Protein AF-A0A968FSI3-F1 (afdb_monomer_lite)

Sequence (259 aa):
MRKHASNEYTIVDHATPFSDWSEAGVGDVRMKVVDQTAIDGQTTKDVVEFEATFEAPDKSHSYRVVAEKALPHGKFFPTFGGVVTDHLLHGATGIGTRLMPTEYVFLAFWAKGKLYVDGKLVNDNHIVHVMVSEFVRKDHYQLGFESDVGGGGMFSKYEQVLHLMVPPYRVGPKGPEKSPLKTGYLPFPQVKKHMMQTKKRIMQLPPEKRQAKMARLKEAKALMKRTKEHVQHAMQEGKMFGQPFLHVMFGHMRYDVSK

Secondary structure (DSSP, 8-state):
----BTTBPPPPSS--TT-S------EEEEEEEE----S--SS---EEEEEEEEE-TTSS-EEEEEEEEE-SS-SSS--GGGEEEEEEESGGG-SS-TTSPPEEEEEEEEEEEEEEETTEEEEEEEEEEEEEEE--B-GGGPBP-GGGTTT-STTTT-SEEEEEEE-SEEEETTEEEE---------HHHHHHHHHHHHHHHHTS-HHHHHHHHHHHHHHHHHHHHHHHHHHHHHHTTS--SSSSEEEEE-S-------

Structure (mmCIF, N/CA/C/O backbone):
data_AF-A0A968FSI3-F1
#
_entry.id   AF-A0A968FSI3-F1
#
loop_
_atom_site.group_PDB
_atom_site.id
_atom_site.type_symbol
_atom_site.label_atom_id
_atom_site.label_alt_id
_atom_site.label_comp_id
_atom_site.label_asym_id
_atom_site.label_entity_id
_atom_site.label_seq_id
_atom_site.pdbx_PDB_ins_code
_atom_site.Cartn_x
_atom_site.Cartn_y
_atom_site.Cartn_z
_atom_site.occupancy
_atom_site.B_iso_or_equiv
_atom_site.auth_seq_id
_atom_site.auth_comp_id
_atom_site.auth_asym_id
_atom_site.auth_atom_id
_atom_site.pdbx_PDB_model_num
ATOM 1 N N . MET A 1 1 ? -10.311 1.139 -15.949 1.00 35.28 1 MET A N 1
ATOM 2 C CA . MET A 1 1 ? -10.620 -0.155 -16.600 1.00 35.28 1 MET A CA 1
ATOM 3 C C . MET A 1 1 ? -9.354 -0.671 -17.264 1.00 35.28 1 MET A C 1
ATOM 5 O O . MET A 1 1 ? -8.735 0.110 -17.979 1.00 35.28 1 MET A O 1
ATOM 9 N N . ARG A 1 2 ? -8.960 -1.934 -17.020 1.00 48.84 2 ARG A N 1
ATOM 10 C CA . ARG A 1 2 ? -7.966 -2.649 -17.842 1.00 48.84 2 ARG A CA 1
ATOM 11 C C . ARG A 1 2 ? -8.473 -2.607 -19.289 1.00 48.84 2 ARG A C 1
ATOM 13 O O . ARG A 1 2 ? -9.525 -3.181 -19.558 1.00 48.84 2 ARG A O 1
ATOM 20 N N . LYS A 1 3 ? -7.816 -1.884 -20.201 1.00 38.75 3 LYS A N 1
ATOM 21 C CA . LYS A 1 3 ? -8.195 -1.932 -21.619 1.00 38.75 3 LYS A CA 1
ATOM 22 C C . LYS A 1 3 ? -7.386 -3.055 -22.253 1.00 38.75 3 LYS A C 1
ATOM 24 O O . LYS A 1 3 ? -6.166 -2.963 -22.337 1.00 38.75 3 LYS A O 1
ATOM 29 N N . HIS A 1 4 ? -8.074 -4.129 -22.625 1.00 47.03 4 HIS A N 1
ATOM 30 C CA . HIS A 1 4 ? -7.490 -5.271 -23.314 1.00 47.03 4 HIS A CA 1
ATOM 31 C C . HIS A 1 4 ? -7.076 -4.818 -24.722 1.00 47.03 4 HIS A C 1
ATOM 33 O O . HIS A 1 4 ? -7.914 -4.671 -25.606 1.00 47.03 4 HIS A O 1
ATOM 39 N N . ALA A 1 5 ? -5.794 -4.523 -24.917 1.00 44.56 5 ALA A N 1
ATOM 40 C CA . ALA A 1 5 ? -5.200 -4.380 -26.238 1.00 44.56 5 ALA A CA 1
ATOM 41 C C . ALA A 1 5 ? -3.953 -5.264 -26.266 1.00 44.56 5 ALA A C 1
ATOM 43 O O . ALA A 1 5 ? -2.990 -5.015 -25.544 1.00 44.56 5 ALA A O 1
ATOM 44 N N . SER A 1 6 ? -4.011 -6.334 -27.058 1.00 52.94 6 SER A N 1
ATOM 45 C CA . SER A 1 6 ? -2.866 -7.204 -27.350 1.00 52.94 6 SER A CA 1
ATOM 46 C C . SER A 1 6 ? -2.140 -7.782 -26.122 1.00 52.94 6 SER A C 1
ATOM 48 O O . SER A 1 6 ? -0.920 -7.909 -26.145 1.00 52.94 6 SER A O 1
ATOM 50 N N . ASN A 1 7 ? -2.867 -8.145 -25.055 1.00 53.47 7 ASN A N 1
ATOM 51 C CA . ASN A 1 7 ? -2.297 -8.753 -23.839 1.00 53.47 7 ASN A CA 1
ATOM 52 C C . ASN A 1 7 ? -1.268 -7.871 -23.088 1.00 53.47 7 ASN A C 1
ATOM 54 O O . ASN A 1 7 ? -0.422 -8.374 -22.348 1.00 53.47 7 ASN A O 1
ATOM 58 N N . GLU A 1 8 ? -1.318 -6.546 -23.268 1.00 53.47 8 GLU A N 1
ATOM 59 C CA . GLU A 1 8 ? -0.348 -5.606 -22.699 1.00 53.47 8 GLU A CA 1
ATOM 60 C C . GLU A 1 8 ? -0.999 -4.546 -21.780 1.00 53.47 8 GLU A C 1
ATOM 62 O O . GLU A 1 8 ? -2.111 -4.079 -22.022 1.00 53.47 8 GLU A O 1
ATOM 67 N N . TYR A 1 9 ? -0.291 -4.127 -20.715 1.00 57.12 9 TYR A N 1
ATOM 68 C CA . TYR A 1 9 ? -0.820 -3.165 -19.730 1.00 57.12 9 TYR A CA 1
ATOM 69 C C . TYR A 1 9 ? -1.129 -1.794 -20.329 1.00 57.12 9 TYR A C 1
ATOM 71 O O . TYR A 1 9 ? -0.324 -1.256 -21.092 1.00 57.12 9 TYR A O 1
ATOM 79 N N . THR A 1 10 ? -2.220 -1.178 -19.874 1.00 56.81 10 THR A N 1
ATOM 80 C CA . THR A 1 10 ? -2.491 0.245 -20.091 1.00 56.81 10 THR A CA 1
ATOM 81 C C . THR A 1 10 ? -1.636 1.083 -19.140 1.00 56.81 10 THR A C 1
ATOM 83 O O . THR A 1 10 ? -1.573 0.803 -17.944 1.00 56.81 10 THR A O 1
ATOM 86 N N . ILE A 1 11 ? -0.991 2.127 -19.659 1.00 61.84 11 ILE A N 1
ATOM 87 C CA . ILE A 1 11 ? -0.389 3.168 -18.826 1.00 61.84 11 ILE A CA 1
ATOM 88 C C . ILE A 1 11 ? -1.536 3.957 -18.181 1.00 61.84 11 ILE A C 1
ATOM 90 O O . ILE A 1 11 ? -2.387 4.500 -18.881 1.00 61.84 11 ILE A O 1
ATOM 94 N N . VAL A 1 12 ? -1.574 4.000 -16.851 1.00 63.47 12 VAL A N 1
ATOM 95 C CA . VAL A 1 12 ? -2.491 4.867 -16.100 1.00 63.47 12 VAL A CA 1
ATOM 96 C C . VAL A 1 12 ? -1.817 6.212 -15.856 1.00 63.47 12 VAL A C 1
ATOM 98 O O . VAL A 1 12 ? -0.626 6.269 -15.571 1.00 63.47 12 VAL A O 1
ATOM 101 N N . ASP A 1 13 ? -2.566 7.300 -15.993 1.00 63.72 13 ASP A N 1
ATOM 102 C CA . ASP A 1 13 ? -2.066 8.679 -15.921 1.00 63.72 13 ASP A CA 1
ATOM 103 C C . ASP A 1 13 ? -1.893 9.217 -14.489 1.00 63.72 13 ASP A C 1
ATOM 105 O O . ASP A 1 13 ? -1.493 10.364 -14.289 1.00 63.72 13 ASP A O 1
ATOM 109 N N . HIS A 1 14 ? -2.146 8.376 -13.490 1.00 68.06 14 HIS A N 1
ATOM 110 C CA . HIS A 1 14 ? -2.038 8.678 -12.070 1.00 68.06 14 HIS A CA 1
ATOM 111 C C . HIS A 1 14 ? -1.304 7.557 -11.325 1.00 68.06 14 HIS A C 1
ATOM 113 O O . HIS A 1 14 ? -1.189 6.428 -11.803 1.00 68.06 14 HIS A O 1
ATOM 119 N N . ALA A 1 15 ? -0.792 7.870 -10.133 1.00 71.12 15 ALA A N 1
ATOM 120 C CA . ALA A 1 15 ? -0.103 6.893 -9.298 1.00 71.12 15 ALA A CA 1
ATOM 121 C C . ALA A 1 15 ? -1.070 5.792 -8.839 1.00 71.12 15 ALA A C 1
ATOM 123 O O . ALA A 1 15 ? -2.153 6.078 -8.327 1.00 71.12 15 ALA A O 1
ATOM 124 N N . THR A 1 16 ? -0.654 4.534 -8.981 1.00 76.44 16 THR A N 1
ATOM 125 C CA . THR A 1 16 ? -1.386 3.365 -8.479 1.00 76.44 16 THR A CA 1
ATOM 126 C C . THR A 1 16 ? -0.414 2.402 -7.798 1.00 76.44 16 THR A C 1
ATOM 128 O O . THR A 1 16 ? 0.766 2.381 -8.161 1.00 76.44 16 THR A O 1
ATOM 131 N N . PRO A 1 17 ? -0.875 1.572 -6.847 1.00 77.62 17 PRO A N 1
ATOM 132 C CA . PRO A 1 17 ? -0.034 0.547 -6.217 1.00 77.62 17 PRO A CA 1
ATOM 133 C C . PRO A 1 17 ? 0.346 -0.604 -7.176 1.00 77.62 17 PRO A C 1
ATOM 135 O O . PRO A 1 17 ? 1.041 -1.543 -6.792 1.00 77.62 17 PRO A O 1
ATOM 138 N N . PHE A 1 18 ? -0.080 -0.537 -8.439 1.00 80.75 18 PHE A N 1
ATOM 139 C CA . PHE A 1 18 ? -0.034 -1.625 -9.415 1.00 80.75 18 PHE A CA 1
ATOM 140 C C . PHE A 1 18 ? 1.059 -1.454 -10.477 1.00 80.75 18 PHE A C 1
ATOM 142 O O . PHE A 1 18 ? 0.986 -2.064 -11.537 1.00 80.75 18 PHE A O 1
ATOM 149 N N . SER A 1 19 ? 2.068 -0.618 -10.217 1.00 79.81 19 SER A N 1
ATOM 150 C CA . SER A 1 19 ? 3.191 -0.438 -11.145 1.00 79.81 19 SER A CA 1
ATOM 151 C C . SER A 1 19 ? 4.060 -1.698 -11.253 1.00 79.81 19 SER A C 1
ATOM 153 O O . SER A 1 19 ? 4.118 -2.483 -10.306 1.00 79.81 19 SER A O 1
ATOM 155 N N . ASP A 1 20 ? 4.783 -1.844 -12.365 1.00 80.25 20 ASP A N 1
ATOM 156 C CA . ASP A 1 20 ? 5.794 -2.897 -12.569 1.00 80.25 20 ASP A CA 1
ATOM 157 C C . ASP A 1 20 ? 7.121 -2.595 -11.840 1.00 80.25 20 ASP A C 1
ATOM 159 O O . ASP A 1 20 ? 8.101 -3.323 -11.982 1.00 80.25 20 ASP A O 1
ATOM 163 N N . TRP A 1 21 ? 7.218 -1.472 -11.124 1.00 83.25 21 TRP A N 1
ATOM 164 C CA . TRP A 1 21 ? 8.434 -1.078 -10.419 1.00 83.25 21 TRP A CA 1
ATOM 165 C C . TRP A 1 21 ? 8.322 -1.384 -8.933 1.00 83.25 21 TRP A C 1
ATOM 167 O O . TRP A 1 21 ? 7.329 -1.060 -8.284 1.00 83.25 21 TRP A O 1
ATOM 177 N N . SER A 1 22 ? 9.383 -1.985 -8.411 1.00 85.81 22 SER A N 1
ATOM 178 C CA . SER A 1 22 ? 9.526 -2.380 -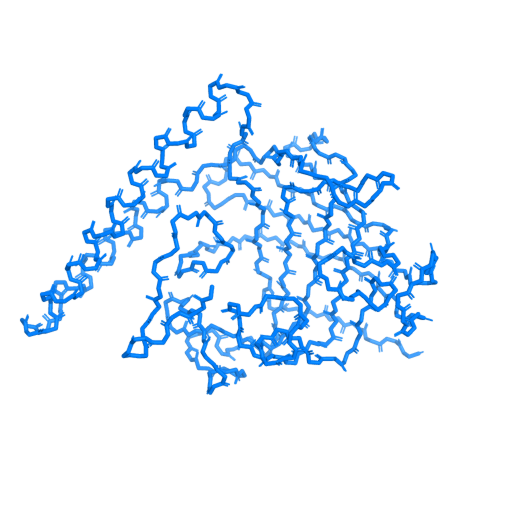7.018 1.00 85.81 22 SER A CA 1
ATOM 179 C C . SER A 1 22 ? 10.982 -2.245 -6.608 1.00 85.81 22 SER A C 1
ATOM 181 O O . SER A 1 22 ? 11.878 -2.592 -7.383 1.00 85.81 22 SER A O 1
ATOM 183 N N . GLU A 1 23 ? 11.213 -1.844 -5.368 1.00 87.81 23 GLU A N 1
ATOM 184 C CA . GLU A 1 23 ? 12.526 -1.913 -4.739 1.00 87.81 23 GLU A CA 1
ATOM 185 C C . GLU A 1 23 ? 12.430 -2.844 -3.531 1.00 87.81 23 GLU A C 1
ATOM 187 O O . GLU A 1 23 ? 11.420 -2.863 -2.826 1.00 87.81 23 GLU A O 1
ATOM 192 N N . ALA A 1 24 ? 13.469 -3.649 -3.327 1.00 86.06 24 ALA A N 1
ATOM 193 C CA . ALA A 1 24 ? 13.549 -4.522 -2.167 1.00 86.06 24 ALA A CA 1
ATOM 194 C C . ALA A 1 24 ? 13.863 -3.696 -0.913 1.00 86.06 24 ALA A C 1
ATOM 196 O O . ALA A 1 24 ? 14.633 -2.736 -0.972 1.00 86.06 24 ALA A O 1
ATOM 197 N N . GLY A 1 25 ? 13.289 -4.099 0.216 1.00 85.00 25 GLY A N 1
ATOM 198 C CA . GLY A 1 25 ? 13.512 -3.483 1.518 1.00 85.00 25 GLY A CA 1
ATOM 199 C C . GLY A 1 25 ? 13.569 -4.529 2.624 1.00 85.00 25 GLY A C 1
ATOM 200 O O . GLY A 1 25 ? 13.442 -5.728 2.368 1.00 85.00 25 GLY A O 1
ATOM 201 N N . VAL A 1 26 ? 13.766 -4.053 3.850 1.00 86.06 26 VAL A N 1
ATOM 202 C CA . VAL A 1 26 ? 13.717 -4.861 5.071 1.00 86.06 26 VAL A CA 1
ATOM 203 C C . VAL A 1 26 ? 12.641 -4.279 5.975 1.00 86.06 26 VAL A C 1
ATOM 205 O O . VAL A 1 26 ? 12.494 -3.057 6.072 1.00 86.06 26 VAL A O 1
ATOM 208 N N . GLY A 1 27 ? 11.880 -5.161 6.607 1.00 92.19 27 GLY A N 1
ATOM 209 C CA . GLY A 1 27 ? 10.844 -4.785 7.543 1.00 92.19 27 GLY A CA 1
ATOM 210 C C . GLY A 1 27 ? 10.248 -5.991 8.245 1.00 92.19 27 GLY A C 1
ATOM 211 O O . GLY A 1 27 ? 10.455 -7.134 7.834 1.00 92.19 27 GLY A O 1
ATOM 212 N N . ASP A 1 28 ? 9.472 -5.697 9.274 1.00 93.75 28 ASP A N 1
ATOM 213 C CA . ASP A 1 28 ? 8.834 -6.658 10.154 1.00 93.75 28 ASP A CA 1
ATOM 214 C C . ASP A 1 28 ? 7.335 -6.385 10.196 1.00 93.75 28 ASP A C 1
ATOM 216 O O . ASP A 1 28 ? 6.885 -5.240 10.098 1.00 93.75 28 ASP A O 1
ATOM 220 N N . VAL A 1 29 ? 6.561 -7.451 10.365 1.00 94.25 29 VAL A N 1
ATOM 221 C CA . VAL A 1 29 ? 5.114 -7.392 10.567 1.00 94.25 29 VAL A CA 1
ATOM 222 C C . VAL A 1 29 ? 4.762 -8.254 11.763 1.00 94.25 29 VAL A C 1
ATOM 224 O O . VAL A 1 29 ? 5.286 -9.356 11.931 1.00 94.25 29 VAL A O 1
ATOM 227 N N . ARG A 1 30 ? 3.839 -7.759 12.582 1.00 94.75 30 ARG A N 1
ATOM 228 C CA . ARG A 1 30 ? 3.152 -8.527 13.615 1.00 94.75 30 ARG A CA 1
ATOM 229 C C . ARG A 1 30 ? 1.672 -8.252 13.501 1.00 94.75 30 ARG A C 1
ATOM 231 O O . ARG A 1 30 ? 1.263 -7.098 13.384 1.00 94.75 30 ARG A O 1
ATOM 238 N N . MET A 1 31 ? 0.874 -9.309 13.539 1.00 95.25 31 MET A N 1
ATOM 239 C CA . MET A 1 31 ? -0.566 -9.151 13.512 1.00 95.25 31 MET A CA 1
ATOM 240 C C . MET A 1 31 ? -1.286 -10.243 14.283 1.00 95.25 31 MET A C 1
ATOM 242 O O . MET A 1 31 ? -0.851 -11.392 14.301 1.00 95.25 31 MET A O 1
ATOM 246 N N . LYS A 1 32 ? -2.417 -9.866 14.864 1.00 95.56 32 LYS A N 1
ATOM 247 C CA . LYS A 1 32 ? -3.452 -10.753 15.374 1.00 95.56 32 LYS A CA 1
ATOM 248 C C . LYS A 1 32 ? -4.774 -10.241 14.833 1.00 95.56 32 LYS A C 1
ATOM 250 O O . LYS A 1 32 ? -5.111 -9.068 14.992 1.00 95.56 32 LYS A O 1
ATOM 255 N N . VAL A 1 33 ? -5.495 -11.118 14.153 1.00 95.94 33 VAL A N 1
ATOM 256 C CA . VAL A 1 33 ? -6.721 -10.760 13.452 1.00 95.94 33 VAL A CA 1
ATOM 257 C C . VAL A 1 33 ? -7.777 -11.816 13.747 1.00 95.94 33 VAL A C 1
ATOM 259 O O . VAL A 1 33 ? -7.456 -13.001 13.792 1.00 95.94 33 VAL A O 1
ATOM 262 N N . VAL A 1 34 ? -9.012 -11.382 13.994 1.00 96.44 34 VAL A N 1
ATOM 263 C CA . VAL A 1 34 ? -10.167 -12.258 14.224 1.00 96.44 34 VAL A CA 1
ATOM 264 C C . VAL A 1 34 ? -11.281 -11.831 13.283 1.00 96.44 34 VAL A C 1
ATOM 266 O O . VAL A 1 34 ? -11.705 -10.677 13.325 1.00 96.44 34 VAL A O 1
ATOM 269 N N . 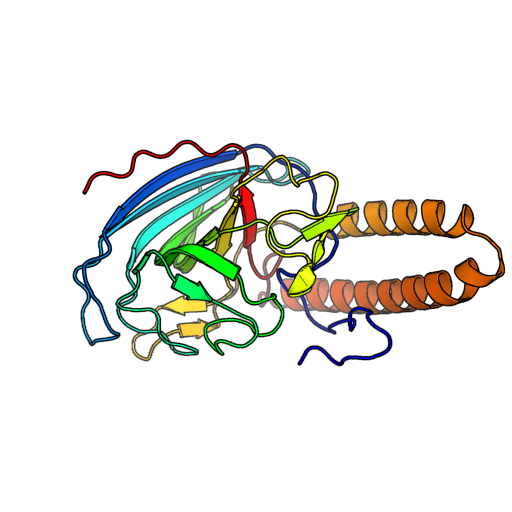ASP A 1 35 ? -11.737 -12.774 12.468 1.00 96.94 35 ASP A N 1
ATOM 270 C CA . ASP A 1 35 ? -12.922 -12.666 11.621 1.00 96.94 35 ASP A CA 1
ATOM 271 C C . ASP A 1 35 ? -14.126 -13.214 12.402 1.00 96.94 35 ASP A C 1
ATOM 273 O O . ASP A 1 35 ? -14.163 -14.398 12.747 1.00 96.94 35 ASP A O 1
ATOM 277 N N . GLN A 1 36 ? -15.071 -12.349 12.774 1.00 96.81 36 GLN A N 1
ATOM 278 C CA . GLN A 1 36 ? -16.254 -12.735 13.555 1.00 96.81 36 GLN A CA 1
ATOM 279 C C . GLN A 1 36 ? -17.560 -12.160 12.979 1.00 96.81 36 GLN A C 1
ATOM 281 O O . GLN A 1 36 ? -18.649 -12.400 13.519 1.00 96.81 36 GLN A O 1
ATOM 286 N N . THR A 1 37 ? -17.483 -11.401 11.888 1.00 96.62 37 THR A N 1
ATOM 287 C CA . THR A 1 37 ? -18.597 -10.628 11.341 1.00 96.62 37 THR A CA 1
ATOM 288 C C . THR A 1 37 ? -18.778 -10.954 9.865 1.00 96.62 37 THR A C 1
ATOM 290 O O . THR A 1 37 ? -18.056 -10.473 9.017 1.00 96.62 37 THR A O 1
ATOM 293 N N . ALA A 1 38 ? -19.802 -11.734 9.522 1.00 92.50 38 ALA A N 1
ATOM 294 C CA . ALA A 1 38 ? -19.937 -12.246 8.154 1.00 92.50 38 ALA A CA 1
ATOM 295 C C . ALA A 1 38 ? -20.289 -11.188 7.083 1.00 92.50 38 ALA A C 1
ATOM 297 O O . ALA A 1 38 ? -20.056 -11.414 5.897 1.00 92.50 38 ALA A O 1
ATOM 298 N N . ILE A 1 39 ? -20.924 -10.073 7.465 1.00 94.12 39 ILE A N 1
ATOM 299 C CA . ILE A 1 39 ? -21.436 -9.059 6.529 1.00 94.12 39 ILE A CA 1
ATOM 300 C C . ILE A 1 39 ? -21.216 -7.643 7.058 1.00 94.12 39 ILE A C 1
ATOM 302 O O . ILE A 1 39 ? -21.135 -7.425 8.266 1.00 94.12 39 ILE A O 1
ATOM 306 N N . ASP A 1 40 ? -21.190 -6.673 6.145 1.00 95.44 40 ASP A N 1
ATOM 307 C CA . ASP A 1 40 ? -21.129 -5.256 6.497 1.00 95.44 40 ASP A CA 1
ATOM 308 C C . ASP A 1 40 ? -22.294 -4.849 7.410 1.00 95.44 40 ASP A C 1
ATOM 310 O O . ASP A 1 40 ? -23.451 -5.231 7.207 1.00 95.44 40 ASP A O 1
ATOM 314 N N . GLY A 1 41 ? -21.986 -4.014 8.397 1.00 92.81 41 GLY A N 1
ATOM 315 C CA . GLY A 1 41 ? -22.950 -3.544 9.380 1.00 92.81 41 GLY A CA 1
ATOM 316 C C . GLY A 1 41 ? -22.586 -2.183 9.958 1.00 92.81 41 GLY A C 1
ATOM 317 O O . GLY A 1 41 ? -21.622 -1.531 9.560 1.00 92.81 41 GLY A O 1
ATOM 318 N N . GLN A 1 42 ? -23.378 -1.731 10.932 1.00 92.19 42 GLN A N 1
ATOM 319 C CA . GLN A 1 42 ? -23.060 -0.512 11.687 1.00 92.19 42 GLN A CA 1
ATOM 320 C C . GLN A 1 42 ? -21.887 -0.725 12.655 1.00 92.19 42 GLN A C 1
ATOM 322 O O . GLN A 1 42 ? -21.175 0.218 13.000 1.00 92.19 42 GLN A O 1
ATOM 327 N N . THR A 1 43 ? -21.698 -1.963 13.105 1.00 94.88 43 THR A N 1
ATOM 328 C CA . THR A 1 43 ? -20.660 -2.387 14.042 1.00 94.88 43 THR A CA 1
ATOM 329 C C . THR A 1 43 ? -20.031 -3.686 13.556 1.00 94.88 43 THR A C 1
ATOM 331 O O . THR A 1 43 ? -20.571 -4.359 12.681 1.00 94.88 43 THR A O 1
ATOM 334 N N . THR A 1 44 ? -18.872 -4.016 14.116 1.00 97.38 44 THR A N 1
ATOM 335 C CA . THR A 1 44 ? -18.144 -5.252 13.835 1.00 97.38 44 THR A CA 1
ATOM 336 C C . THR A 1 44 ? -17.630 -5.842 15.139 1.00 97.38 44 THR A C 1
ATOM 338 O O . THR A 1 44 ? -17.335 -5.100 16.084 1.00 97.38 44 THR A O 1
ATOM 341 N N . LYS A 1 45 ? -17.579 -7.171 15.195 1.00 97.44 45 LYS A N 1
ATOM 342 C CA . LYS A 1 45 ? -16.912 -7.937 16.253 1.00 97.44 45 LYS A CA 1
ATOM 343 C C . LYS A 1 45 ? -15.482 -8.315 15.865 1.00 97.44 45 LYS A C 1
ATOM 345 O O . LYS A 1 45 ? -14.783 -8.918 16.672 1.00 97.44 45 LYS A O 1
ATOM 350 N N . ASP A 1 46 ? -15.058 -7.954 14.660 1.00 98.12 46 ASP A N 1
ATOM 351 C CA . ASP A 1 46 ? -13.740 -8.292 14.156 1.00 98.12 46 ASP A CA 1
ATOM 352 C C . ASP A 1 46 ? -12.657 -7.580 14.957 1.00 98.12 46 ASP A C 1
ATOM 354 O O . ASP A 1 46 ? -12.786 -6.412 15.350 1.00 98.12 46 ASP A O 1
ATOM 358 N N . VAL A 1 47 ? -11.555 -8.289 15.166 1.00 97.62 47 VAL A N 1
ATOM 359 C CA . VAL A 1 47 ? -10.388 -7.773 15.879 1.00 97.62 47 VAL A CA 1
ATOM 360 C C . VAL A 1 47 ? -9.264 -7.592 14.880 1.00 97.62 47 VAL A C 1
ATOM 362 O O . VAL A 1 47 ? -8.962 -8.498 14.112 1.00 97.62 47 VAL A O 1
ATOM 365 N N . VAL A 1 48 ? -8.620 -6.430 14.919 1.00 98.19 48 VAL A N 1
ATOM 366 C CA . VAL A 1 48 ? -7.377 -6.163 14.195 1.00 98.19 48 VAL A CA 1
ATOM 367 C C . VAL A 1 48 ? -6.395 -5.580 15.194 1.00 98.19 48 VAL A C 1
ATOM 369 O O . VAL A 1 48 ? -6.634 -4.506 15.730 1.00 98.19 48 VAL A O 1
ATOM 372 N N . GLU A 1 49 ? -5.292 -6.275 15.421 1.00 97.88 49 GLU A N 1
ATOM 373 C CA . GLU A 1 49 ? -4.106 -5.776 16.110 1.00 97.88 49 GLU A CA 1
ATOM 374 C C . GLU A 1 49 ? -2.948 -5.939 15.122 1.00 97.88 49 GLU A C 1
ATOM 376 O O . GLU A 1 49 ? -2.478 -7.051 14.904 1.00 97.88 49 GLU A O 1
ATOM 381 N N . PHE A 1 50 ? -2.527 -4.865 14.458 1.00 98.12 50 PHE A N 1
ATOM 382 C CA . PHE A 1 50 ? -1.505 -4.916 13.411 1.00 98.12 50 PHE A CA 1
ATOM 383 C C . PHE A 1 50 ? -0.432 -3.861 13.642 1.00 98.12 50 PHE A C 1
ATOM 385 O O . PHE A 1 50 ? -0.744 -2.688 13.853 1.00 98.12 50 PHE A O 1
ATOM 392 N N . GLU A 1 51 ? 0.827 -4.265 13.499 1.00 98.31 51 GLU A N 1
ATOM 393 C CA . GLU A 1 51 ? 1.965 -3.364 13.389 1.00 98.31 51 GLU A CA 1
ATOM 394 C C . GLU A 1 51 ? 2.921 -3.829 12.283 1.00 98.31 51 GLU A C 1
ATOM 396 O O . GLU A 1 51 ? 3.252 -5.010 12.182 1.00 98.31 51 GLU A O 1
ATOM 401 N N . ALA A 1 52 ? 3.396 -2.883 11.476 1.00 98.00 52 ALA A N 1
ATOM 402 C CA . ALA A 1 52 ? 4.472 -3.095 10.519 1.00 98.00 52 ALA A CA 1
ATOM 403 C C . ALA A 1 52 ? 5.542 -2.016 10.655 1.00 98.00 52 ALA A C 1
ATOM 405 O O . ALA A 1 52 ? 5.208 -0.832 10.750 1.00 98.00 52 ALA A O 1
ATOM 406 N N . THR A 1 53 ? 6.811 -2.407 10.584 1.00 97.81 53 THR A N 1
ATOM 407 C CA . THR A 1 53 ? 7.966 -1.503 10.530 1.00 97.81 53 THR A CA 1
ATOM 408 C C . THR A 1 53 ? 8.799 -1.785 9.293 1.00 97.81 53 THR A C 1
ATOM 410 O O . THR A 1 53 ? 9.023 -2.941 8.959 1.00 97.81 53 THR A O 1
ATOM 413 N N . PHE A 1 54 ? 9.257 -0.754 8.589 1.00 96.50 54 PHE A N 1
ATOM 414 C CA . PHE A 1 54 ? 10.102 -0.917 7.399 1.00 96.50 54 PHE A CA 1
ATOM 415 C C . PHE A 1 54 ? 10.855 0.372 7.063 1.00 96.50 54 PHE A C 1
ATOM 417 O O . PHE A 1 54 ? 10.461 1.463 7.476 1.00 96.50 54 PHE A O 1
ATOM 424 N N . GLU A 1 55 ? 11.925 0.259 6.283 1.00 95.25 55 GLU A N 1
ATOM 425 C CA . GLU A 1 55 ? 12.703 1.405 5.798 1.00 95.25 55 GLU A CA 1
ATOM 426 C C . GLU A 1 55 ? 12.338 1.772 4.355 1.00 95.25 55 GLU A C 1
ATOM 428 O O . GLU A 1 55 ? 11.981 0.918 3.537 1.00 95.25 55 GLU A O 1
ATOM 433 N N . ALA A 1 56 ? 12.467 3.056 4.015 1.00 92.75 56 ALA A N 1
ATOM 434 C CA . ALA A 1 56 ? 12.494 3.487 2.623 1.00 92.75 56 ALA A CA 1
ATOM 435 C C . ALA A 1 56 ? 13.640 2.774 1.872 1.00 92.75 56 ALA A C 1
ATOM 437 O O . ALA A 1 56 ? 14.714 2.585 2.446 1.00 92.75 56 ALA A O 1
ATOM 438 N N . PRO A 1 57 ? 13.495 2.457 0.572 1.00 90.12 57 PRO A N 1
ATOM 439 C CA . PRO A 1 57 ? 14.554 1.789 -0.194 1.00 90.12 57 PRO A CA 1
ATOM 440 C C . PRO A 1 57 ? 15.910 2.515 -0.226 1.00 90.12 57 PRO A C 1
ATOM 442 O O . PRO A 1 57 ? 16.948 1.888 -0.419 1.00 90.12 57 PRO A O 1
ATOM 445 N N . ASP A 1 58 ? 15.915 3.841 -0.073 1.00 90.81 58 ASP A N 1
ATOM 446 C CA . ASP A 1 58 ? 17.127 4.668 0.027 1.00 90.81 58 ASP A CA 1
ATOM 447 C C . ASP A 1 58 ? 17.523 5.017 1.467 1.00 90.81 58 ASP A C 1
ATOM 449 O O . ASP A 1 58 ? 18.439 5.815 1.666 1.00 90.81 58 ASP A O 1
ATOM 453 N N . LYS A 1 59 ? 16.854 4.421 2.459 1.00 91.69 59 LYS A N 1
ATOM 454 C CA . LYS A 1 59 ? 17.069 4.640 3.894 1.00 91.69 59 LYS A CA 1
ATOM 455 C C . LYS A 1 59 ? 16.858 6.087 4.350 1.00 91.69 59 LYS A C 1
ATOM 457 O O . LYS A 1 59 ? 17.323 6.466 5.419 1.00 91.69 59 LYS A O 1
ATOM 462 N N . SER A 1 60 ? 16.155 6.898 3.554 1.00 93.81 60 SER A N 1
ATOM 463 C CA . SER A 1 60 ? 15.821 8.283 3.918 1.00 93.81 60 SER A CA 1
ATOM 464 C C . SER A 1 60 ? 14.850 8.375 5.093 1.00 93.81 60 SER A C 1
ATOM 466 O O . SER A 1 60 ? 14.902 9.348 5.839 1.00 93.81 60 SER A O 1
ATOM 468 N N . HIS A 1 61 ? 13.986 7.369 5.252 1.00 95.62 61 HIS A N 1
ATOM 469 C CA . HIS A 1 61 ? 12.941 7.336 6.264 1.00 95.62 61 HIS A CA 1
ATOM 470 C C . HIS A 1 61 ? 12.744 5.931 6.826 1.00 95.62 61 HIS A C 1
ATOM 472 O O . HIS A 1 61 ? 12.876 4.931 6.114 1.00 95.62 61 HIS A O 1
ATOM 478 N N . SER A 1 62 ? 12.338 5.885 8.089 1.00 97.38 62 SER A N 1
ATOM 479 C CA . SER A 1 62 ? 11.777 4.708 8.749 1.00 97.38 62 SER A CA 1
ATOM 480 C C . SER A 1 62 ? 10.270 4.874 8.922 1.00 97.38 62 SER A C 1
ATOM 482 O O . SER A 1 62 ? 9.773 5.959 9.237 1.00 97.38 62 SER A O 1
ATOM 484 N N . TYR A 1 63 ? 9.531 3.790 8.718 1.00 98.31 63 TYR A N 1
ATOM 485 C CA . TYR A 1 63 ? 8.078 3.763 8.788 1.00 98.31 63 TYR A CA 1
ATOM 486 C C . TYR A 1 63 ? 7.610 2.810 9.869 1.00 98.31 63 TYR A C 1
ATOM 488 O O . TYR A 1 63 ? 8.148 1.713 10.016 1.00 98.31 63 TYR A O 1
ATOM 496 N N . ARG A 1 64 ? 6.550 3.212 10.569 1.00 98.56 64 ARG A N 1
ATOM 497 C CA . ARG A 1 64 ? 5.748 2.311 11.395 1.00 98.56 64 ARG A CA 1
ATOM 498 C C . ARG A 1 64 ? 4.271 2.535 11.111 1.00 98.56 64 ARG A C 1
ATOM 500 O O . ARG A 1 64 ? 3.793 3.667 11.186 1.00 98.56 64 ARG A O 1
ATOM 507 N N . VAL A 1 65 ? 3.555 1.470 10.775 1.00 98.62 65 VAL A N 1
ATOM 508 C CA . VAL A 1 65 ? 2.110 1.486 10.533 1.00 98.62 65 VAL A CA 1
ATOM 509 C C . VAL A 1 65 ? 1.438 0.646 11.600 1.00 98.62 65 VAL A C 1
ATOM 511 O O . VAL A 1 65 ? 1.813 -0.504 11.780 1.00 98.62 65 VAL A O 1
ATOM 514 N N . VAL A 1 66 ? 0.446 1.215 12.279 1.00 98.62 66 VAL A N 1
ATOM 515 C CA . VAL A 1 66 ? -0.354 0.521 13.298 1.00 98.62 66 VAL A CA 1
ATOM 516 C C . VAL A 1 66 ? -1.815 0.533 12.880 1.00 98.62 66 VAL A C 1
ATOM 518 O O . VAL A 1 66 ? -2.290 1.572 12.419 1.00 98.62 66 VAL A O 1
ATOM 521 N N . ALA A 1 67 ? -2.540 -0.567 13.065 1.00 98.38 67 ALA A N 1
ATOM 522 C CA . ALA A 1 67 ? -3.987 -0.619 12.880 1.00 98.38 67 ALA A CA 1
ATOM 523 C C . ALA A 1 67 ? -4.657 -1.430 13.998 1.00 98.38 67 ALA A C 1
ATOM 525 O O . ALA A 1 67 ? -4.182 -2.503 14.351 1.00 98.38 67 ALA A O 1
ATOM 526 N N . GLU A 1 68 ? -5.741 -0.890 14.564 1.00 94.12 68 GLU A N 1
ATOM 527 C CA . GLU A 1 68 ? -6.333 -1.397 15.822 1.00 94.12 68 GLU A CA 1
ATOM 528 C C . GLU A 1 68 ? -7.864 -1.555 15.767 1.00 94.12 68 GLU A C 1
ATOM 530 O O . GLU A 1 68 ? -8.476 -2.110 16.676 1.00 94.12 68 GLU A O 1
ATOM 535 N N . LYS A 1 69 ? -8.531 -1.010 14.738 1.00 94.31 69 LYS A N 1
ATOM 536 C CA . LYS A 1 69 ? -10.000 -0.982 14.677 1.00 94.31 69 LYS A CA 1
ATOM 537 C C . LYS A 1 69 ? -10.508 -1.310 13.284 1.00 94.31 69 LYS A C 1
ATOM 539 O O . LYS A 1 69 ? -10.421 -0.457 12.402 1.00 94.31 69 LYS A O 1
ATOM 544 N N . ALA A 1 70 ? -11.068 -2.505 13.120 1.00 96.81 70 ALA A N 1
ATOM 545 C CA . ALA A 1 70 ? -11.732 -2.931 11.894 1.00 96.81 70 ALA A CA 1
ATOM 546 C C . ALA A 1 70 ? -12.829 -1.939 11.462 1.00 96.81 70 ALA A C 1
ATOM 548 O O . ALA A 1 70 ? -13.476 -1.279 12.287 1.00 96.81 70 ALA A O 1
ATOM 549 N N . LEU A 1 71 ? -12.997 -1.792 10.150 1.00 95.31 71 LEU A N 1
ATOM 550 C CA . LEU A 1 71 ? -14.010 -0.943 9.539 1.00 95.31 71 LEU A CA 1
ATOM 551 C C . LEU A 1 71 ? -15.239 -1.799 9.207 1.00 95.31 71 LEU A C 1
ATOM 553 O O . LEU A 1 71 ? -15.164 -2.605 8.285 1.00 95.31 71 LEU A O 1
ATOM 557 N N . PRO A 1 72 ? -16.378 -1.598 9.898 1.00 94.38 72 PRO A N 1
ATOM 558 C CA . PRO A 1 72 ? -17.539 -2.485 9.801 1.00 94.38 72 PRO A CA 1
ATOM 559 C C . PRO A 1 72 ? -18.246 -2.446 8.448 1.00 94.38 72 PRO A C 1
ATOM 561 O O . PRO A 1 72 ? -19.073 -3.307 8.164 1.00 94.38 72 PRO A O 1
ATOM 564 N N . HIS A 1 73 ? -17.948 -1.442 7.625 1.00 92.19 73 HIS A N 1
ATOM 565 C CA . HIS A 1 73 ? -18.452 -1.351 6.270 1.00 92.19 73 HIS A CA 1
ATOM 566 C C . HIS A 1 73 ? -17.483 -0.576 5.375 1.00 92.19 73 HIS A C 1
ATOM 568 O O . HIS A 1 73 ? -16.815 0.380 5.802 1.00 92.19 73 HIS A O 1
ATOM 574 N N . GLY A 1 74 ? -17.457 -0.941 4.099 1.00 87.19 74 GLY A N 1
ATOM 575 C CA . GLY A 1 74 ? -16.730 -0.194 3.083 1.00 87.19 74 GLY A CA 1
ATOM 576 C C . GLY A 1 74 ? -17.551 0.947 2.486 1.00 87.19 74 GLY A C 1
ATOM 577 O O . GLY A 1 74 ? -18.756 1.080 2.691 1.00 87.19 74 GLY A O 1
ATOM 578 N N . LYS A 1 75 ? -16.880 1.813 1.719 1.00 84.12 75 LYS A N 1
ATOM 579 C CA . LYS A 1 75 ? -17.537 2.837 0.879 1.00 84.12 75 LYS A CA 1
ATOM 580 C C . LYS A 1 75 ? -17.614 2.441 -0.587 1.00 84.12 75 LYS A C 1
ATOM 582 O O . LYS A 1 75 ? -18.521 2.867 -1.291 1.00 84.12 75 LYS A O 1
ATOM 587 N N . PHE A 1 76 ? -16.614 1.701 -1.055 1.00 82.25 76 PHE A N 1
ATOM 588 C CA . PHE A 1 76 ? -16.443 1.382 -2.471 1.00 82.25 76 PHE A CA 1
ATOM 589 C C . PHE A 1 76 ? -16.842 -0.060 -2.800 1.00 82.25 76 PHE A C 1
ATOM 591 O O . PHE A 1 76 ? -17.219 -0.339 -3.931 1.00 82.25 76 PHE A O 1
ATOM 598 N N . PHE A 1 77 ? -16.740 -0.956 -1.823 1.00 86.75 77 PHE A N 1
ATOM 599 C CA . PHE A 1 77 ? -17.029 -2.385 -1.908 1.00 86.75 77 PHE A CA 1
ATOM 600 C C . PHE A 1 77 ? -17.272 -2.914 -0.482 1.00 86.75 77 PHE A C 1
ATOM 602 O O . PHE A 1 77 ? -16.842 -2.239 0.459 1.00 86.75 77 PHE A O 1
ATOM 609 N N . PRO A 1 78 ? -17.937 -4.073 -0.315 1.00 91.81 78 PRO A N 1
ATOM 610 C CA . PRO A 1 78 ? -18.104 -4.711 0.991 1.00 91.81 78 PRO A CA 1
ATOM 611 C C . PRO A 1 78 ? -16.760 -5.017 1.658 1.00 91.81 78 PRO A C 1
ATOM 613 O O . PRO A 1 78 ? -15.800 -5.362 0.964 1.00 91.81 78 PRO A O 1
ATOM 616 N N . THR A 1 79 ? -16.692 -4.897 2.983 1.00 93.06 79 THR A N 1
ATOM 617 C CA . THR A 1 79 ? -15.501 -5.241 3.784 1.00 93.06 79 THR A CA 1
ATOM 618 C C . THR A 1 79 ? -15.722 -6.432 4.710 1.00 93.06 79 THR A C 1
ATOM 620 O O . THR A 1 79 ? -14.796 -6.785 5.432 1.00 93.06 79 THR A O 1
ATOM 623 N N . PHE A 1 80 ? -16.914 -7.037 4.679 1.00 95.00 80 PHE A N 1
ATOM 624 C CA . PHE A 1 80 ? -17.327 -8.180 5.496 1.00 95.00 80 PHE A CA 1
ATOM 625 C C . PHE A 1 80 ? -17.137 -7.894 6.984 1.00 95.00 80 PHE A C 1
ATOM 627 O O . PHE A 1 80 ? -16.428 -8.595 7.675 1.00 95.00 80 PHE A O 1
ATOM 634 N N . GLY A 1 81 ? -17.656 -6.762 7.465 1.00 94.06 81 GLY A N 1
ATOM 635 C CA . GLY A 1 81 ? -17.410 -6.347 8.852 1.00 94.06 81 GLY A CA 1
ATOM 636 C C . GLY A 1 81 ? -15.993 -5.817 9.125 1.00 94.06 81 GLY A C 1
ATOM 637 O O . GLY A 1 81 ? -15.747 -5.240 10.184 1.00 94.06 81 GLY A O 1
ATOM 638 N N . GLY A 1 82 ? -15.086 -5.874 8.152 1.00 96.06 82 GLY A N 1
ATOM 639 C CA . GLY A 1 82 ? -13.763 -5.256 8.216 1.00 96.06 82 GLY A CA 1
ATOM 640 C C . GLY A 1 82 ? -12.615 -6.249 8.239 1.00 96.06 82 GLY A C 1
ATOM 641 O O . GLY A 1 82 ? -11.494 -5.832 7.942 1.00 96.06 82 GLY A O 1
ATOM 642 N N . VAL A 1 83 ? -12.876 -7.521 8.525 1.00 97.56 83 VAL A N 1
ATOM 643 C CA . VAL A 1 83 ? -11.955 -8.642 8.326 1.00 97.56 83 VAL A CA 1
ATOM 644 C C . VAL A 1 83 ? -12.648 -9.679 7.451 1.00 97.56 83 VAL A C 1
ATOM 646 O O . VAL A 1 83 ? -13.828 -9.939 7.608 1.00 97.56 83 VAL A O 1
ATOM 649 N N . VAL A 1 84 ? -11.910 -10.282 6.527 1.00 96.25 84 VAL A N 1
ATOM 650 C CA . VAL A 1 84 ? -12.391 -11.415 5.743 1.00 96.25 84 VAL A CA 1
ATOM 651 C C . VAL A 1 84 ? -11.306 -12.473 5.647 1.00 96.25 84 VAL A C 1
ATOM 653 O O . VAL A 1 84 ? -10.140 -12.159 5.394 1.00 96.25 84 VAL A O 1
ATOM 656 N N . THR A 1 85 ? -11.694 -13.723 5.836 1.00 95.69 85 THR A N 1
ATOM 657 C CA . THR A 1 85 ? -10.851 -14.907 5.653 1.00 95.69 85 THR A CA 1
ATOM 658 C C . THR A 1 85 ? -11.385 -15.794 4.533 1.00 95.69 85 THR A C 1
ATOM 660 O O . THR A 1 85 ? -12.582 -15.792 4.248 1.00 95.69 85 THR A O 1
ATOM 663 N N . ASP A 1 86 ? -10.483 -16.523 3.871 1.00 94.19 86 ASP A N 1
ATOM 664 C CA . ASP A 1 86 ? -10.807 -17.542 2.863 1.00 94.19 86 ASP A CA 1
ATOM 665 C C . ASP A 1 86 ? -11.778 -17.069 1.760 1.00 94.19 86 ASP A C 1
ATOM 667 O O . ASP A 1 86 ? -12.855 -17.634 1.541 1.00 94.19 86 ASP A O 1
ATOM 671 N N . HIS A 1 87 ? -11.399 -16.004 1.045 1.00 94.94 87 HIS A N 1
ATOM 672 C CA . HIS A 1 87 ? -12.275 -15.357 0.065 1.00 94.94 87 HIS A CA 1
ATOM 673 C C . HIS A 1 87 ? -11.597 -15.059 -1.271 1.00 94.94 87 HIS A C 1
ATOM 675 O O . HIS A 1 87 ? -10.396 -14.818 -1.345 1.00 94.94 87 HIS A O 1
ATOM 681 N N . LEU A 1 88 ? -12.392 -15.008 -2.343 1.00 95.00 88 LEU A N 1
ATOM 682 C CA . LEU A 1 88 ? -11.936 -14.520 -3.644 1.00 95.00 88 LEU A CA 1
ATOM 683 C C . LEU A 1 88 ? -12.146 -13.008 -3.728 1.00 95.00 88 LEU A C 1
ATOM 685 O O . LEU A 1 88 ? -13.278 -12.525 -3.638 1.00 95.00 88 LEU A O 1
ATOM 689 N N . LEU A 1 89 ? -11.075 -12.252 -3.958 1.00 94.44 89 LEU A N 1
ATOM 690 C CA . LEU A 1 89 ? -11.142 -10.803 -4.168 1.00 94.44 89 LEU A CA 1
ATOM 691 C C . LEU A 1 89 ? -10.687 -10.429 -5.580 1.00 94.44 89 LEU A C 1
ATOM 693 O O . LEU A 1 89 ? -10.119 -11.232 -6.313 1.00 94.44 89 LEU A O 1
ATOM 697 N N . HIS A 1 90 ? -10.958 -9.178 -5.951 1.00 93.19 90 HIS A N 1
ATOM 698 C CA . HIS A 1 90 ? -10.487 -8.530 -7.176 1.00 93.19 90 HIS A CA 1
ATOM 699 C C . HIS A 1 90 ? -11.014 -9.170 -8.473 1.00 93.19 90 HIS A C 1
ATOM 701 O O . HIS A 1 90 ? -11.968 -9.950 -8.475 1.00 93.19 90 HIS A O 1
ATOM 707 N N . GLY A 1 91 ? -10.472 -8.743 -9.618 1.00 89.88 91 GLY A N 1
ATOM 708 C CA . GLY A 1 91 ? -10.830 -9.267 -10.936 1.00 89.88 91 GLY A CA 1
ATOM 709 C C . GLY A 1 91 ? -12.340 -9.318 -11.200 1.00 89.88 91 GLY A C 1
ATOM 710 O O . GLY A 1 91 ? -13.032 -8.290 -11.181 1.00 89.88 91 GLY A O 1
ATOM 711 N N . ALA A 1 92 ? -12.836 -10.523 -11.472 1.00 89.50 92 ALA A N 1
ATOM 712 C CA . ALA A 1 92 ? -14.219 -10.815 -11.830 1.00 89.50 92 ALA A CA 1
ATOM 713 C C . ALA A 1 92 ? -15.212 -10.733 -10.657 1.00 89.50 92 ALA A C 1
ATOM 715 O O . ALA A 1 92 ? -16.401 -10.539 -10.906 1.00 89.50 92 ALA A O 1
ATOM 716 N N . THR A 1 93 ? -14.762 -10.816 -9.399 1.00 91.00 93 THR A N 1
ATOM 717 C CA . THR A 1 93 ? -15.674 -10.785 -8.235 1.00 91.00 93 THR A CA 1
ATOM 718 C C . THR A 1 93 ? -16.324 -9.416 -8.050 1.00 91.00 93 THR A C 1
ATOM 720 O O . THR A 1 93 ? -17.393 -9.291 -7.460 1.00 91.00 93 THR A O 1
ATOM 723 N N . GLY A 1 94 ? -15.679 -8.363 -8.563 1.00 87.00 94 GLY A N 1
ATOM 724 C CA . GLY A 1 94 ? -16.115 -6.984 -8.370 1.00 87.00 94 GLY A CA 1
ATOM 725 C C . GLY A 1 94 ? -15.846 -6.435 -6.966 1.00 87.00 94 GLY A C 1
ATOM 726 O O . GLY A 1 94 ? -16.212 -5.289 -6.707 1.00 87.00 94 GLY A O 1
ATOM 727 N N . ILE A 1 95 ? -15.181 -7.199 -6.094 1.00 89.56 95 ILE A N 1
ATOM 728 C CA . ILE A 1 95 ? -14.813 -6.783 -4.738 1.00 89.56 95 ILE A CA 1
ATOM 729 C C . ILE A 1 95 ? -13.371 -6.267 -4.750 1.00 89.56 95 ILE A C 1
ATOM 731 O O . ILE A 1 95 ? -12.430 -6.966 -5.124 1.00 89.56 95 ILE A O 1
ATOM 735 N N . GLY A 1 96 ? -13.171 -5.009 -4.363 1.00 86.31 96 GLY A N 1
ATOM 736 C CA . GLY A 1 96 ? -11.878 -4.345 -4.506 1.00 86.31 96 GLY A CA 1
ATOM 737 C C . GLY A 1 96 ? -11.606 -3.874 -5.940 1.00 86.31 96 GLY A C 1
ATOM 738 O O . GLY A 1 96 ? -12.501 -3.416 -6.651 1.00 86.31 96 GLY A O 1
ATOM 739 N N . THR A 1 97 ? -10.343 -3.907 -6.368 1.00 84.44 97 THR A N 1
ATOM 740 C CA . THR A 1 97 ? -9.943 -3.352 -7.669 1.00 84.44 97 THR A CA 1
ATOM 741 C C . THR A 1 97 ? -10.077 -4.365 -8.808 1.00 84.44 97 THR A C 1
ATOM 743 O O . THR A 1 97 ? -9.637 -5.502 -8.710 1.00 84.44 97 THR A O 1
ATOM 746 N N . ARG A 1 98 ? -10.577 -3.922 -9.968 1.00 83.19 98 ARG A N 1
ATOM 747 C CA . ARG A 1 98 ? -10.527 -4.709 -11.220 1.00 83.19 98 ARG A CA 1
ATOM 748 C C . ARG A 1 98 ? -9.164 -4.646 -11.926 1.00 83.19 98 ARG A C 1
ATOM 750 O O . ARG A 1 98 ? -9.034 -5.085 -13.068 1.00 83.19 98 ARG A O 1
ATOM 757 N N . LEU A 1 99 ? -8.172 -3.985 -11.322 1.00 81.56 99 LEU A N 1
ATOM 758 C CA . LEU A 1 99 ? -6.817 -3.903 -11.873 1.00 81.56 99 LEU A CA 1
ATOM 759 C C . LEU A 1 99 ? -5.974 -5.135 -11.548 1.00 81.56 99 LEU A C 1
ATOM 761 O O . LEU A 1 99 ? -5.043 -5.401 -12.304 1.00 81.56 99 LEU A O 1
ATOM 765 N N . MET A 1 100 ? -6.296 -5.859 -10.478 1.00 86.62 100 MET A N 1
ATOM 766 C CA . MET A 1 100 ? -5.687 -7.140 -10.115 1.00 86.62 100 MET A CA 1
ATOM 767 C C . MET A 1 100 ? -6.516 -8.296 -10.696 1.00 86.62 100 MET A C 1
ATOM 769 O O . MET A 1 100 ? -7.705 -8.084 -10.971 1.00 86.62 100 MET A O 1
ATOM 773 N N . PRO A 1 101 ? -5.902 -9.465 -10.961 1.00 89.19 101 PRO A N 1
ATOM 774 C CA . PRO A 1 101 ? -6.666 -10.672 -11.266 1.00 89.19 101 PRO A CA 1
ATOM 775 C C . PRO A 1 101 ? -7.532 -11.079 -10.066 1.00 89.19 101 PRO A C 1
ATOM 777 O O . PRO A 1 101 ? -7.348 -10.552 -8.969 1.00 89.19 101 PRO A O 1
ATOM 780 N N . THR A 1 102 ? -8.487 -11.976 -10.275 1.00 92.31 102 THR A N 1
ATOM 781 C CA . THR A 1 102 ? -9.156 -12.662 -9.175 1.00 92.31 102 THR A CA 1
ATOM 782 C C . THR A 1 102 ? -8.154 -13.580 -8.491 1.00 92.31 102 THR A C 1
ATOM 784 O O . THR A 1 102 ? -7.534 -14.414 -9.138 1.00 92.31 102 THR A O 1
ATOM 787 N N . GLU A 1 103 ? -7.987 -13.411 -7.185 1.00 92.38 103 GLU A N 1
ATOM 788 C CA . GLU A 1 103 ? -7.024 -14.175 -6.389 1.00 92.38 103 GLU A CA 1
ATOM 789 C C . GLU A 1 103 ? -7.667 -14.684 -5.104 1.00 92.38 103 GLU A C 1
ATOM 791 O O . GLU A 1 103 ? -8.612 -14.074 -4.580 1.00 92.38 103 GLU A O 1
ATOM 796 N N . TYR A 1 104 ? -7.148 -15.802 -4.600 1.00 93.00 104 TYR A N 1
ATOM 797 C CA . TYR A 1 104 ? -7.492 -16.296 -3.282 1.00 93.00 104 TYR A CA 1
ATOM 798 C C . TYR A 1 104 ? -6.787 -15.477 -2.204 1.00 93.00 104 TYR A C 1
ATOM 800 O O . TYR A 1 104 ? -5.571 -15.258 -2.218 1.00 93.00 104 TYR A O 1
ATOM 808 N N . VAL A 1 105 ? -7.587 -15.035 -1.243 1.00 93.75 105 VAL A N 1
ATOM 809 C CA . VAL A 1 105 ? -7.173 -14.218 -0.115 1.00 93.75 105 VAL A CA 1
ATOM 810 C C . VAL A 1 105 ? -7.427 -15.008 1.155 1.00 93.75 105 VAL A C 1
ATOM 812 O O . VAL A 1 105 ? -8.569 -15.238 1.546 1.00 93.75 105 VAL A O 1
ATOM 815 N N . PHE A 1 106 ? -6.337 -15.406 1.804 1.00 93.88 106 PHE A N 1
ATOM 816 C CA . PHE A 1 106 ? -6.364 -16.128 3.075 1.00 93.88 106 PHE A CA 1
ATOM 817 C C . PHE A 1 106 ? -6.875 -15.226 4.198 1.00 93.88 106 PHE A C 1
ATOM 819 O O . PHE A 1 106 ? -7.603 -15.663 5.083 1.00 93.88 106 PHE A O 1
ATOM 826 N N . LEU A 1 107 ? -6.488 -13.951 4.147 1.00 95.25 107 LEU A N 1
ATOM 827 C CA . LEU A 1 107 ? -6.882 -12.934 5.107 1.00 95.25 107 LEU A CA 1
ATOM 828 C C . LEU A 1 107 ? -6.844 -11.567 4.434 1.00 95.25 107 LEU A C 1
ATOM 830 O O . LEU A 1 107 ? -5.839 -11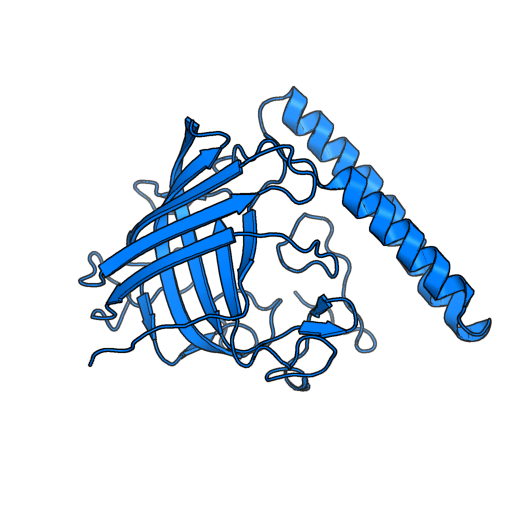.211 3.830 1.00 95.25 107 LEU A O 1
ATOM 834 N N . ALA A 1 108 ? -7.868 -10.751 4.611 1.00 96.44 108 ALA A N 1
ATOM 835 C CA . ALA A 1 108 ? -7.791 -9.321 4.373 1.00 96.44 108 ALA A CA 1
ATOM 836 C C . ALA A 1 108 ? -8.477 -8.560 5.496 1.00 96.44 108 ALA A C 1
ATOM 838 O O . ALA A 1 108 ? -9.435 -9.036 6.096 1.00 96.44 108 ALA A O 1
ATOM 839 N N . PHE A 1 109 ? -8.000 -7.352 5.767 1.00 97.38 109 PHE A N 1
ATOM 840 C CA . PHE A 1 109 ? -8.711 -6.438 6.640 1.00 97.38 109 PHE A CA 1
ATOM 841 C C . PHE A 1 109 ? -8.636 -4.997 6.157 1.00 97.38 109 PHE A C 1
ATOM 843 O O . PHE A 1 109 ? -7.715 -4.585 5.440 1.00 97.38 109 PHE A O 1
ATOM 850 N N . TRP A 1 110 ? -9.608 -4.213 6.606 1.00 96.75 110 TRP A N 1
ATOM 851 C CA . TRP A 1 110 ? -9.650 -2.765 6.503 1.00 96.75 110 TRP A CA 1
ATOM 852 C C . TRP A 1 110 ? -9.839 -2.212 7.900 1.00 96.75 110 TRP A C 1
ATOM 854 O O . TRP A 1 110 ? -10.829 -2.502 8.564 1.00 96.75 110 TRP A O 1
ATOM 864 N N . ALA A 1 111 ? -8.894 -1.401 8.349 1.00 96.88 111 ALA A N 1
ATOM 865 C CA . ALA A 1 111 ? -8.890 -0.886 9.703 1.00 96.88 111 ALA A CA 1
ATOM 866 C C . ALA A 1 111 ? -8.533 0.598 9.740 1.00 96.88 111 ALA A C 1
ATOM 868 O O . ALA A 1 111 ? -7.891 1.146 8.844 1.00 96.88 111 ALA A O 1
ATOM 869 N N . LYS A 1 112 ? -8.948 1.262 10.814 1.00 96.56 112 LYS A N 1
ATOM 870 C CA . LYS A 1 112 ? -8.415 2.558 11.211 1.00 96.56 112 LYS A CA 1
ATOM 871 C C . LYS A 1 112 ? -7.009 2.351 11.768 1.00 96.56 112 LYS A C 1
ATOM 873 O O . LYS A 1 112 ? -6.806 1.558 12.690 1.00 96.56 112 LYS A O 1
ATOM 878 N N . GLY A 1 113 ? -6.069 3.123 11.247 1.00 97.56 113 GLY A N 1
ATOM 879 C CA . GLY A 1 113 ? -4.674 3.059 11.628 1.00 97.56 113 GLY A CA 1
ATOM 880 C C . GLY A 1 113 ? -3.957 4.401 11.648 1.00 97.56 113 GLY A C 1
ATOM 881 O O . GLY A 1 113 ? -4.526 5.471 11.402 1.00 97.56 113 GLY A O 1
ATOM 882 N N . LYS A 1 114 ? -2.679 4.304 11.995 1.00 98.44 114 LYS A N 1
ATOM 883 C CA . LYS A 1 114 ? -1.735 5.391 12.239 1.00 98.44 114 LYS A CA 1
ATOM 884 C C . LYS A 1 114 ? -0.477 5.140 11.418 1.00 98.44 114 LYS A C 1
ATOM 886 O O . LYS A 1 114 ? -0.005 4.007 11.347 1.00 98.44 114 LYS A O 1
ATOM 891 N N . LEU A 1 115 ? 0.079 6.201 10.844 1.00 98.38 115 LEU A N 1
ATOM 892 C CA . LEU A 1 115 ? 1.384 6.190 10.192 1.00 98.38 115 LEU A CA 1
ATOM 893 C C . LEU A 1 115 ? 2.354 7.051 10.991 1.00 98.38 115 LEU A C 1
ATOM 895 O O . LEU A 1 115 ? 2.103 8.237 11.237 1.00 98.38 115 LEU A O 1
ATOM 899 N N . TYR A 1 116 ? 3.490 6.453 11.310 1.00 98.56 116 TYR A N 1
ATOM 900 C CA . TYR A 1 116 ? 4.644 7.122 11.868 1.00 98.56 116 TYR A CA 1
ATOM 901 C C . TYR A 1 116 ? 5.762 7.161 10.829 1.00 98.56 116 TYR A C 1
ATOM 903 O O . TYR A 1 116 ? 6.011 6.166 10.146 1.00 98.56 116 TYR A O 1
ATOM 911 N N . VAL A 1 117 ? 6.435 8.305 10.744 1.00 98.12 117 VAL A N 1
ATOM 912 C CA . VAL A 1 117 ? 7.638 8.514 9.934 1.00 98.12 117 VAL A CA 1
ATOM 913 C C . VAL A 1 117 ? 8.723 9.025 10.865 1.00 98.12 117 VAL A C 1
ATOM 915 O O . VAL A 1 117 ? 8.502 9.999 11.589 1.00 98.12 117 VAL A O 1
ATOM 918 N N . ASP A 1 118 ? 9.859 8.334 10.901 1.00 97.88 118 ASP A N 1
ATOM 919 C CA . ASP A 1 118 ? 11.002 8.658 11.765 1.00 97.88 118 ASP A CA 1
ATOM 920 C C . ASP A 1 118 ? 10.598 8.820 13.238 1.00 97.88 118 ASP A C 1
ATOM 922 O O . ASP A 1 118 ? 10.922 9.797 13.916 1.00 97.88 118 ASP A O 1
ATOM 926 N N . GLY A 1 119 ? 9.790 7.868 13.714 1.00 98.00 119 GLY A N 1
ATOM 927 C CA . GLY A 1 119 ? 9.262 7.825 15.080 1.00 98.00 119 GLY A CA 1
ATOM 928 C C . GLY A 1 119 ? 8.132 8.819 15.379 1.00 98.00 119 GLY A C 1
ATOM 929 O O . GLY A 1 119 ? 7.509 8.723 16.437 1.00 98.00 119 GLY A O 1
ATOM 930 N N . LYS A 1 120 ? 7.803 9.742 14.468 1.00 98.25 120 LYS A N 1
ATOM 931 C CA . LYS A 1 120 ? 6.772 10.773 14.679 1.00 98.25 120 LYS A CA 1
ATOM 932 C C . LYS A 1 120 ? 5.448 10.368 14.051 1.00 98.25 120 LYS A C 1
ATOM 934 O O . LYS A 1 120 ? 5.416 9.966 12.895 1.00 98.25 120 LYS A O 1
ATOM 939 N N . LEU A 1 121 ? 4.344 10.525 14.783 1.00 98.19 121 LEU A N 1
ATOM 940 C CA . LEU A 1 121 ? 2.997 10.347 14.233 1.00 98.19 121 LEU A CA 1
ATOM 941 C C . LEU A 1 121 ? 2.721 11.446 13.199 1.00 98.19 121 LEU A C 1
ATOM 943 O O . LEU A 1 121 ? 2.669 12.623 13.554 1.00 98.19 121 LEU A O 1
ATOM 947 N N . VAL A 1 122 ? 2.531 11.069 11.934 1.00 97.50 122 VAL A N 1
ATOM 948 C CA . VAL A 1 122 ? 2.302 12.028 10.835 1.00 97.50 122 VAL A CA 1
ATOM 949 C C . VAL A 1 122 ? 0.898 11.942 10.243 1.00 97.50 122 VAL A C 1
ATOM 951 O O . VAL A 1 122 ? 0.361 12.957 9.789 1.00 97.50 122 VAL A O 1
ATOM 954 N N . ASN A 1 123 ? 0.274 10.763 10.300 1.00 97.38 123 ASN A N 1
ATOM 955 C CA . ASN A 1 123 ? -1.124 10.568 9.943 1.00 97.38 123 ASN A CA 1
ATOM 956 C C . ASN A 1 123 ? -1.803 9.720 11.017 1.00 97.38 123 ASN A C 1
ATOM 958 O O . ASN A 1 123 ? -1.363 8.614 11.316 1.00 97.38 123 ASN A O 1
ATOM 962 N N . ASP A 1 124 ? -2.906 10.230 11.551 1.00 96.75 124 ASP A N 1
ATOM 963 C CA . ASP A 1 124 ? -3.822 9.480 12.404 1.00 96.75 124 ASP A CA 1
ATOM 964 C C . ASP A 1 124 ? -5.125 9.222 11.641 1.00 96.75 124 ASP A C 1
ATOM 966 O O . ASP A 1 124 ? -5.448 9.910 10.659 1.00 96.75 124 ASP A O 1
ATOM 970 N N . ASN A 1 125 ? -5.876 8.228 12.103 1.00 96.00 125 ASN A N 1
ATOM 971 C CA . ASN A 1 125 ? -7.207 7.905 11.616 1.00 96.00 125 ASN A CA 1
ATOM 972 C C . ASN A 1 125 ? -7.252 7.603 10.107 1.00 96.00 125 ASN A C 1
ATOM 974 O O . ASN A 1 125 ? -8.257 7.876 9.450 1.00 96.00 125 ASN A O 1
ATOM 978 N N . HIS A 1 126 ? -6.161 7.076 9.549 1.00 96.31 126 HIS A N 1
ATOM 979 C CA . HIS A 1 126 ? -6.084 6.672 8.148 1.00 96.31 126 HIS A CA 1
ATOM 980 C C . HIS A 1 126 ? -6.595 5.257 7.957 1.00 96.31 126 HIS A C 1
ATOM 982 O O . HIS A 1 126 ? -6.529 4.434 8.863 1.00 96.31 126 HIS A O 1
ATOM 988 N N . ILE A 1 127 ? -7.126 4.980 6.774 1.00 96.12 127 ILE A N 1
ATOM 989 C CA . ILE A 1 127 ? -7.455 3.610 6.399 1.00 96.12 127 ILE A CA 1
ATOM 990 C C . ILE A 1 127 ? -6.138 2.859 6.222 1.00 96.12 127 ILE A C 1
ATOM 992 O O . ILE A 1 127 ? -5.215 3.358 5.581 1.00 96.12 127 ILE A O 1
ATOM 996 N N . VAL A 1 128 ? -6.062 1.668 6.792 1.00 97.50 128 VAL A N 1
ATOM 997 C CA . VAL A 1 128 ? -5.010 0.686 6.563 1.00 97.50 128 VAL A CA 1
ATOM 998 C C . VAL A 1 128 ? -5.694 -0.545 6.000 1.00 97.50 128 VAL A C 1
ATOM 1000 O O . VAL A 1 128 ? -6.670 -1.031 6.571 1.00 97.50 128 VAL A O 1
ATOM 1003 N N . HIS A 1 129 ? -5.207 -1.010 4.860 1.00 96.31 129 HIS A N 1
ATOM 1004 C CA . HIS A 1 129 ? -5.645 -2.251 4.250 1.00 96.31 129 HIS A CA 1
ATOM 1005 C C . HIS A 1 129 ? -4.478 -3.223 4.237 1.00 96.31 129 HIS A C 1
ATOM 1007 O O . HIS A 1 129 ? -3.378 -2.862 3.812 1.00 96.31 129 HIS A O 1
ATOM 1013 N N . VAL A 1 130 ? -4.724 -4.437 4.708 1.00 97.06 130 VAL A N 1
ATOM 1014 C CA . VAL A 1 130 ? -3.755 -5.525 4.654 1.00 97.06 130 VAL A CA 1
ATOM 1015 C C . VAL A 1 130 ? -4.417 -6.736 4.032 1.00 97.06 130 VAL A C 1
ATOM 1017 O O . VAL A 1 130 ? -5.604 -6.966 4.256 1.00 97.06 130 VAL A O 1
ATOM 1020 N N . MET A 1 131 ? -3.654 -7.487 3.247 1.00 95.62 131 MET A N 1
ATOM 1021 C CA . MET A 1 131 ? -4.115 -8.699 2.586 1.00 95.62 131 MET A CA 1
ATOM 1022 C C . MET A 1 131 ? -2.991 -9.731 2.547 1.00 95.62 131 MET A C 1
ATOM 1024 O O . MET A 1 131 ? -1.907 -9.405 2.085 1.00 95.62 131 MET A O 1
ATOM 1028 N N . VAL A 1 132 ? -3.250 -10.953 3.005 1.00 94.25 132 VAL A N 1
ATOM 1029 C CA . VAL A 1 132 ? -2.448 -12.151 2.748 1.00 94.25 132 VAL A CA 1
ATOM 1030 C C . VAL A 1 132 ? -3.110 -12.908 1.605 1.00 94.25 132 VAL A C 1
ATOM 1032 O O . VAL A 1 132 ? -4.220 -13.417 1.764 1.00 94.25 132 VAL A O 1
ATOM 1035 N N . SER A 1 133 ? -2.443 -12.977 0.460 1.00 92.44 133 SER A N 1
ATOM 1036 C CA . SER A 1 133 ? -2.996 -13.585 -0.750 1.00 92.44 133 SER A CA 1
ATOM 1037 C C . SER A 1 133 ? -1.969 -14.417 -1.506 1.00 92.44 133 SER A C 1
ATOM 1039 O O . SER A 1 133 ? -0.782 -14.467 -1.155 1.00 92.44 133 SER A O 1
ATOM 1041 N N . GLU A 1 134 ? -2.455 -15.095 -2.541 1.00 89.81 134 GLU A N 1
ATOM 1042 C CA . GLU A 1 134 ? -1.621 -15.702 -3.570 1.00 89.81 134 GLU A CA 1
ATOM 1043 C C . GLU A 1 134 ? -0.729 -14.666 -4.263 1.00 89.81 134 GLU A C 1
ATOM 1045 O O . GLU A 1 134 ? -1.021 -13.472 -4.347 1.00 89.81 134 GLU A O 1
ATOM 1050 N N . PHE A 1 135 ? 0.387 -15.125 -4.821 1.00 86.88 135 PHE A N 1
ATOM 1051 C CA . PHE A 1 135 ? 1.257 -14.238 -5.574 1.00 86.88 135 PHE A CA 1
ATOM 1052 C C . PHE A 1 135 ? 0.706 -13.972 -6.985 1.00 86.88 135 PHE A C 1
ATOM 1054 O O . PHE A 1 135 ? 0.555 -14.889 -7.792 1.00 86.88 135 PHE A O 1
ATOM 1061 N N . VAL A 1 136 ? 0.467 -12.696 -7.308 1.00 86.38 136 VAL A N 1
ATOM 1062 C CA . VAL A 1 136 ? -0.145 -12.266 -8.585 1.00 86.38 136 VAL A CA 1
ATOM 1063 C C . VAL A 1 136 ? 0.801 -11.495 -9.507 1.00 86.38 136 VAL A C 1
ATOM 1065 O O . VAL A 1 136 ? 0.357 -10.717 -10.352 1.00 86.38 136 VAL A O 1
ATOM 1068 N N . ARG A 1 137 ? 2.121 -11.612 -9.338 1.00 85.12 137 ARG A N 1
ATOM 1069 C CA . ARG A 1 137 ? 3.107 -10.898 -10.172 1.00 85.12 137 ARG A CA 1
ATOM 1070 C C . ARG A 1 137 ? 3.944 -11.883 -10.986 1.00 85.12 137 ARG A C 1
ATOM 1072 O O . ARG A 1 137 ? 4.158 -13.010 -10.570 1.00 85.12 137 ARG A O 1
ATOM 1079 N N . LYS A 1 138 ? 4.457 -11.410 -12.120 1.00 81.69 138 LYS A N 1
ATOM 1080 C CA . LYS A 1 138 ? 5.385 -12.108 -13.017 1.00 81.69 138 LYS A CA 1
ATOM 1081 C C . LYS A 1 138 ? 6.819 -11.606 -12.861 1.00 81.69 138 LYS A C 1
ATOM 1083 O O . LYS A 1 138 ? 7.122 -10.742 -12.030 1.00 81.69 138 LYS A O 1
ATOM 1088 N N . ASP A 1 139 ? 7.701 -12.112 -13.719 1.00 77.12 139 ASP A N 1
ATOM 1089 C CA . ASP A 1 139 ? 9.057 -11.601 -13.889 1.00 77.12 139 ASP A CA 1
ATOM 1090 C C . ASP A 1 139 ? 9.081 -10.083 -14.039 1.00 77.12 139 ASP A C 1
ATOM 1092 O O . ASP A 1 139 ? 8.211 -9.461 -14.652 1.00 77.12 139 ASP A O 1
ATOM 1096 N N . HIS A 1 140 ? 10.111 -9.477 -13.448 1.00 76.31 140 HIS A N 1
ATOM 1097 C CA . HIS A 1 140 ? 10.250 -8.023 -13.381 1.00 76.31 140 HIS A CA 1
ATOM 1098 C C . HIS A 1 140 ? 9.050 -7.316 -12.740 1.00 76.31 140 HIS A C 1
ATOM 1100 O O . HIS A 1 140 ? 8.819 -6.147 -13.034 1.00 76.31 140 HIS A O 1
ATOM 1106 N N . TYR A 1 141 ? 8.327 -8.024 -11.865 1.00 80.69 141 TYR A N 1
ATOM 1107 C CA . TYR A 1 141 ? 7.238 -7.506 -11.042 1.00 80.69 141 TYR A CA 1
ATOM 1108 C C . TYR A 1 141 ? 6.009 -7.020 -11.827 1.00 80.69 141 TYR A C 1
ATOM 1110 O O . TYR A 1 141 ? 5.182 -6.247 -11.331 1.00 80.69 141 TYR A O 1
ATOM 1118 N N . GLN A 1 142 ? 5.861 -7.503 -13.060 1.00 82.06 142 GLN A N 1
ATOM 1119 C CA . GLN A 1 142 ? 4.700 -7.207 -13.890 1.00 82.06 142 GLN A CA 1
ATOM 1120 C C . GLN A 1 142 ? 3.428 -7.793 -13.270 1.00 82.06 142 GLN A C 1
ATOM 1122 O O . GLN A 1 142 ? 3.443 -8.920 -12.784 1.00 82.06 142 GLN A O 1
ATOM 1127 N N . LEU A 1 143 ? 2.318 -7.056 -13.272 1.00 83.06 143 LEU A N 1
ATOM 1128 C CA . LEU A 1 143 ? 1.067 -7.534 -12.668 1.00 83.06 143 LEU A CA 1
ATOM 1129 C C . LEU A 1 143 ? 0.397 -8.653 -13.481 1.00 83.06 143 LEU A C 1
ATOM 1131 O O . LEU A 1 143 ? 0.006 -8.446 -14.617 1.00 83.06 143 LEU A O 1
ATOM 1135 N N . GLY A 1 144 ? 0.208 -9.838 -12.928 1.00 83.31 144 GLY A N 1
ATOM 1136 C CA . GLY A 1 144 ? -0.394 -10.973 -13.625 1.00 83.31 144 GLY A CA 1
ATOM 1137 C C . GLY A 1 144 ? -1.831 -10.752 -14.124 1.00 83.31 144 GLY A C 1
ATOM 1138 O O . GLY A 1 144 ? -2.560 -9.842 -13.701 1.00 83.31 144 GLY A O 1
ATOM 1139 N N . PHE A 1 145 ? -2.237 -11.611 -15.053 1.00 85.50 145 PHE A N 1
ATOM 1140 C CA . PHE A 1 145 ? -3.636 -11.882 -15.386 1.00 85.50 145 PHE A CA 1
ATOM 1141 C C . PHE A 1 145 ? -4.126 -13.125 -14.632 1.00 85.50 145 PHE A C 1
ATOM 1143 O O . PHE A 1 145 ? -3.362 -13.730 -13.892 1.00 85.50 145 PHE A O 1
ATOM 1150 N N . GLU A 1 146 ? -5.393 -13.500 -14.821 1.00 86.19 146 GLU A N 1
ATOM 1151 C CA . GLU A 1 146 ? -6.012 -14.653 -14.142 1.00 86.19 146 GLU A CA 1
ATOM 1152 C C . GLU A 1 146 ? -5.180 -15.936 -14.291 1.00 86.19 146 GLU A C 1
ATOM 1154 O O . GLU A 1 146 ? -4.980 -16.673 -13.337 1.00 86.19 146 GLU A O 1
ATOM 1159 N N . SER A 1 147 ? -4.611 -16.166 -15.478 1.00 83.62 147 SER A N 1
ATOM 1160 C CA . SER A 1 147 ? -3.766 -17.332 -15.763 1.00 83.62 147 SER A CA 1
ATOM 1161 C C . SER A 1 147 ? -2.399 -17.319 -15.069 1.00 83.62 147 SER A C 1
ATOM 1163 O O . SER A 1 147 ? -1.668 -18.296 -15.176 1.00 83.62 147 SER A O 1
ATOM 1165 N N . ASP A 1 148 ? -2.018 -16.201 -14.448 1.00 82.75 148 ASP A N 1
ATOM 1166 C CA . ASP A 1 148 ? -0.710 -16.003 -13.816 1.00 82.75 148 ASP A CA 1
ATOM 1167 C C . ASP A 1 148 ? -0.775 -16.114 -12.275 1.00 82.75 148 ASP A C 1
ATOM 1169 O O . ASP A 1 148 ? 0.266 -16.032 -11.616 1.00 82.75 148 ASP A O 1
ATOM 1173 N N . VAL A 1 149 ? -1.977 -16.248 -11.699 1.00 85.25 149 VAL A N 1
ATOM 1174 C CA . VAL A 1 149 ? -2.196 -16.379 -10.248 1.00 85.25 149 VAL A CA 1
ATOM 1175 C C . VAL A 1 149 ? -1.595 -17.695 -9.752 1.00 85.25 149 VAL A C 1
ATOM 1177 O O . VAL A 1 149 ? -1.683 -18.717 -10.430 1.00 85.25 149 VAL A O 1
ATOM 1180 N N . GLY A 1 150 ? -0.945 -17.666 -8.587 1.00 72.50 150 GLY A N 1
ATOM 1181 C CA . GLY A 1 150 ? -0.350 -18.865 -7.986 1.00 72.50 150 GLY A CA 1
ATOM 1182 C C . GLY A 1 150 ? 1.062 -19.203 -8.482 1.00 72.50 150 GLY A C 1
ATOM 1183 O O . GLY A 1 150 ? 1.603 -20.240 -8.112 1.00 72.50 150 GLY A O 1
ATOM 1184 N N . GLY A 1 151 ? 1.707 -18.321 -9.259 1.00 58.25 151 GLY A N 1
ATOM 1185 C CA . GLY A 1 151 ? 3.172 -18.319 -9.367 1.00 58.25 151 GLY A CA 1
ATOM 1186 C C . GLY A 1 151 ? 3.770 -18.552 -10.753 1.00 58.25 151 GLY A C 1
ATOM 1187 O O . GLY A 1 151 ? 4.497 -19.519 -10.977 1.00 58.25 151 GLY A O 1
ATOM 1188 N N . GLY A 1 152 ? 3.623 -17.575 -11.648 1.00 54.94 152 GLY A N 1
ATOM 1189 C CA . GLY A 1 152 ? 4.581 -17.386 -12.742 1.00 54.94 152 GLY A CA 1
ATOM 1190 C C . GLY A 1 152 ? 5.768 -16.498 -12.327 1.00 54.94 152 GLY A C 1
ATOM 1191 O O . GLY A 1 152 ? 5.566 -15.350 -11.950 1.00 54.94 152 GLY A O 1
ATOM 1192 N N . GLY A 1 153 ? 7.017 -16.965 -12.458 1.00 55.81 153 GLY A N 1
ATOM 1193 C CA . GLY A 1 153 ? 8.226 -16.112 -12.437 1.00 55.81 153 GLY A CA 1
ATOM 1194 C C . GLY A 1 153 ? 9.105 -16.158 -11.175 1.00 55.81 153 GLY A C 1
ATOM 1195 O O . GLY A 1 153 ? 8.861 -16.920 -10.248 1.00 55.81 153 GLY A O 1
ATOM 1196 N N . MET A 1 154 ? 10.154 -15.326 -11.133 1.00 53.62 154 MET A N 1
ATOM 1197 C CA . MET A 1 154 ? 11.251 -15.334 -10.132 1.00 53.62 154 MET A CA 1
ATOM 1198 C C . MET A 1 154 ? 10.817 -15.232 -8.650 1.00 53.62 154 MET A C 1
ATOM 1200 O O . MET A 1 154 ? 11.599 -15.527 -7.744 1.00 53.62 154 MET A O 1
ATOM 1204 N N . PHE A 1 155 ? 9.583 -14.806 -8.386 1.00 57.19 155 PHE A N 1
ATOM 1205 C CA . PHE A 1 155 ? 9.024 -14.644 -7.043 1.00 57.19 155 PHE A CA 1
ATOM 1206 C C . PHE A 1 155 ? 8.058 -15.771 -6.638 1.00 57.19 155 PHE A C 1
ATOM 1208 O O . PHE A 1 155 ? 7.533 -15.728 -5.531 1.00 57.19 155 PHE A O 1
ATOM 1215 N N . SER A 1 156 ? 7.886 -16.805 -7.470 1.00 57.16 156 SER A N 1
ATOM 1216 C CA . SER A 1 156 ? 7.041 -17.981 -7.191 1.00 57.16 156 SER A CA 1
ATOM 1217 C C . SER A 1 156 ? 7.453 -18.782 -5.951 1.00 57.16 156 SER A C 1
ATOM 1219 O O . SER A 1 156 ? 6.679 -19.588 -5.455 1.00 57.16 156 SER A O 1
ATOM 1221 N N . LYS A 1 157 ? 8.653 -18.540 -5.403 1.00 60.69 157 LYS A N 1
ATOM 1222 C CA . LYS A 1 157 ? 9.085 -19.098 -4.110 1.00 60.69 157 LYS A CA 1
ATOM 1223 C C . LYS A 1 157 ? 8.256 -18.605 -2.915 1.00 60.69 157 LYS A C 1
ATOM 1225 O O . LYS A 1 157 ? 8.409 -19.128 -1.816 1.00 60.69 157 LYS A O 1
ATOM 1230 N N . TYR A 1 158 ? 7.471 -17.547 -3.100 1.00 65.69 158 TYR A N 1
ATOM 1231 C CA . TYR A 1 158 ? 6.521 -17.056 -2.116 1.00 65.69 158 TYR A CA 1
ATOM 1232 C C . TYR A 1 158 ? 5.153 -17.640 -2.452 1.00 65.69 158 TYR A C 1
ATOM 1234 O O . TYR A 1 158 ? 4.473 -17.120 -3.330 1.00 65.69 158 TYR A O 1
ATOM 1242 N N . GLU A 1 159 ? 4.758 -18.714 -1.764 1.00 69.75 159 GLU A N 1
ATOM 1243 C CA . GLU A 1 159 ? 3.404 -19.280 -1.899 1.00 69.75 159 GLU A CA 1
ATOM 1244 C C . GLU A 1 159 ? 2.336 -18.242 -1.525 1.00 69.75 159 GLU A C 1
ATOM 1246 O O . GLU A 1 159 ? 1.248 -18.211 -2.093 1.00 69.75 159 GLU A O 1
ATOM 1251 N N . GLN A 1 160 ? 2.685 -17.348 -0.598 1.00 84.44 160 GLN A N 1
ATOM 1252 C CA . GLN A 1 160 ? 1.826 -16.289 -0.098 1.00 84.44 160 GLN A CA 1
ATOM 1253 C C . GLN A 1 160 ? 2.608 -15.000 0.096 1.00 84.44 160 GLN A C 1
ATOM 1255 O O . GLN A 1 160 ? 3.809 -15.000 0.403 1.00 84.44 160 GLN A O 1
ATOM 1260 N N . VAL A 1 161 ? 1.896 -13.889 -0.022 1.00 89.44 161 VAL A N 1
ATOM 1261 C CA . VAL A 1 161 ? 2.446 -12.557 0.182 1.00 89.44 161 VAL A CA 1
ATOM 1262 C C . VAL A 1 161 ? 1.486 -11.697 0.984 1.00 89.44 161 VAL A C 1
ATOM 1264 O O . VAL A 1 161 ? 0.275 -11.769 0.796 1.00 89.44 161 VAL A O 1
ATOM 1267 N N . LEU A 1 162 ? 2.032 -10.871 1.879 1.00 93.12 162 LEU A N 1
ATOM 1268 C CA . LEU A 1 162 ? 1.254 -9.840 2.553 1.00 93.12 162 LEU A CA 1
ATOM 1269 C C . LEU A 1 162 ? 1.431 -8.506 1.858 1.00 93.12 162 LEU A C 1
ATOM 1271 O O . LEU A 1 162 ? 2.541 -7.994 1.744 1.00 93.12 162 LEU A O 1
ATOM 1275 N N . HIS A 1 163 ? 0.317 -7.927 1.449 1.00 93.44 163 HIS A N 1
ATOM 1276 C CA . HIS A 1 163 ? 0.189 -6.565 0.979 1.00 93.44 163 HIS A CA 1
ATOM 1277 C C . HIS A 1 163 ? -0.195 -5.671 2.150 1.00 93.44 163 HIS A C 1
ATOM 1279 O O . HIS A 1 163 ? -1.194 -5.917 2.814 1.00 93.44 163 HIS A O 1
ATOM 1285 N N . LEU A 1 164 ? 0.565 -4.606 2.371 1.00 96.06 164 LEU A N 1
ATOM 1286 C CA . LEU A 1 164 ? 0.189 -3.486 3.223 1.00 96.06 164 LEU A CA 1
ATOM 1287 C C . LEU A 1 164 ? -0.072 -2.277 2.334 1.00 96.06 164 LEU A C 1
ATOM 1289 O O . LEU A 1 164 ? 0.814 -1.851 1.590 1.00 96.06 164 LEU A O 1
ATOM 1293 N N . MET A 1 165 ? -1.255 -1.683 2.455 1.00 95.31 165 MET A N 1
ATOM 1294 C CA . MET A 1 165 ? -1.620 -0.446 1.785 1.00 95.31 165 MET A CA 1
ATOM 1295 C C . MET A 1 165 ? -2.126 0.602 2.777 1.00 95.31 165 MET A C 1
ATOM 1297 O O . MET A 1 165 ? -3.052 0.362 3.550 1.00 95.31 165 MET A O 1
ATOM 1301 N N . VAL A 1 166 ? -1.570 1.809 2.684 1.00 96.19 166 VAL A N 1
ATOM 1302 C CA . VAL A 1 166 ? -2.110 3.001 3.354 1.00 96.19 166 VAL A CA 1
ATOM 1303 C C . VAL A 1 166 ? -2.502 4.002 2.268 1.00 96.19 166 VAL A C 1
ATOM 1305 O O . VAL A 1 166 ? -1.624 4.666 1.712 1.00 96.19 166 VAL A O 1
ATOM 1308 N N . PRO A 1 167 ? -3.785 4.076 1.873 1.00 93.19 167 PRO A N 1
ATOM 1309 C CA . PRO A 1 167 ? -4.244 5.025 0.867 1.00 93.19 167 PRO A CA 1
ATOM 1310 C C . PRO A 1 167 ? -4.402 6.450 1.447 1.00 93.19 167 PRO A C 1
ATOM 1312 O O . PRO A 1 167 ? -4.431 6.622 2.667 1.00 93.19 167 PRO A O 1
ATOM 1315 N N . PRO A 1 168 ? -4.578 7.489 0.602 1.00 93.06 168 PRO A N 1
ATOM 1316 C CA . PRO A 1 168 ? -4.783 8.873 1.041 1.00 93.06 168 PRO A CA 1
ATOM 1317 C C . PRO A 1 168 ? -6.232 9.117 1.492 1.00 93.06 168 PRO A C 1
ATOM 1319 O O . PRO A 1 168 ? -6.919 10.021 1.000 1.00 93.06 168 PRO A O 1
ATOM 1322 N N . TYR A 1 169 ? -6.727 8.268 2.391 1.00 93.50 169 TYR A N 1
ATOM 1323 C CA . TYR A 1 169 ? -8.057 8.378 2.968 1.00 93.50 169 TYR A CA 1
ATOM 1324 C C . TYR A 1 169 ? -8.004 8.227 4.480 1.00 93.50 169 TYR A C 1
ATOM 1326 O O . TYR A 1 169 ? -7.438 7.270 5.009 1.00 93.50 169 TYR A O 1
ATOM 1334 N N . ARG A 1 170 ? -8.678 9.151 5.161 1.00 94.75 170 ARG A N 1
ATOM 1335 C CA . ARG A 1 170 ? -8.982 9.048 6.586 1.00 94.75 170 ARG A CA 1
ATOM 1336 C C . ARG A 1 170 ? -10.411 8.572 6.801 1.00 94.75 170 ARG A C 1
ATOM 1338 O O . ARG A 1 170 ? -11.276 8.788 5.951 1.00 94.75 170 ARG A O 1
ATOM 1345 N N . VAL A 1 171 ? -10.667 7.969 7.953 1.00 92.88 171 VAL A N 1
ATOM 1346 C CA . VAL A 1 171 ? -12.011 7.566 8.375 1.00 92.88 171 VAL A CA 1
ATOM 1347 C C . VAL A 1 171 ? -12.768 8.805 8.860 1.00 92.88 171 VAL A C 1
ATOM 1349 O O . VAL A 1 171 ? -12.426 9.385 9.889 1.00 92.88 171 VAL A O 1
ATOM 1352 N N . GLY A 1 172 ? -13.773 9.244 8.106 1.00 90.44 172 GLY A N 1
ATOM 1353 C CA . GLY A 1 172 ? -14.662 10.346 8.479 1.00 90.44 172 GLY A CA 1
ATOM 1354 C C . GLY A 1 172 ? -15.998 9.861 9.057 1.00 90.44 172 GLY A C 1
ATOM 1355 O O . GLY A 1 172 ? -16.329 8.678 8.950 1.00 90.44 172 GLY A O 1
ATOM 1356 N N . PRO A 1 173 ? -16.813 10.767 9.627 1.00 85.12 173 PRO A N 1
ATOM 1357 C CA . PRO A 1 173 ? -18.125 10.436 10.194 1.00 85.12 173 PRO A CA 1
ATOM 1358 C C . PRO A 1 173 ? -19.131 9.926 9.150 1.00 85.12 173 PRO A C 1
ATOM 1360 O O . PRO A 1 173 ? -20.058 9.204 9.493 1.00 85.12 173 PRO A O 1
ATOM 1363 N N . LYS A 1 174 ? -18.951 10.290 7.873 1.00 83.81 174 LYS A N 1
ATOM 1364 C CA . LYS A 1 174 ? -19.771 9.824 6.738 1.00 83.81 174 LYS A CA 1
ATOM 1365 C C . LYS A 1 174 ? -19.022 8.807 5.864 1.00 83.81 174 LYS A C 1
ATOM 1367 O O . LYS A 1 174 ? -19.331 8.643 4.684 1.00 83.81 174 LYS A O 1
ATOM 1372 N N . GLY A 1 175 ? -17.991 8.175 6.424 1.00 84.62 175 GLY A N 1
ATOM 1373 C CA . GLY A 1 175 ? -17.095 7.256 5.730 1.00 84.62 175 GLY A CA 1
ATOM 1374 C C . GLY A 1 175 ? -15.786 7.903 5.244 1.00 84.62 175 GLY A C 1
ATOM 1375 O O . GLY A 1 175 ? -15.443 9.011 5.653 1.00 84.62 175 GLY A O 1
ATOM 1376 N N . PRO A 1 176 ? -15.025 7.203 4.383 1.00 90.44 176 PRO A N 1
ATOM 1377 C CA . PRO A 1 176 ? -13.726 7.635 3.874 1.00 90.44 176 PRO A CA 1
ATOM 1378 C C . PRO A 1 176 ? -13.726 9.023 3.218 1.00 90.44 176 PRO A C 1
ATOM 1380 O O . PRO A 1 176 ? -14.482 9.291 2.270 1.00 90.44 176 PRO A O 1
ATOM 1383 N N . GLU A 1 177 ? -12.799 9.865 3.671 1.00 92.94 177 GLU A N 1
ATOM 1384 C CA . GLU A 1 177 ? -12.536 11.220 3.180 1.00 92.94 177 GLU A CA 1
ATOM 1385 C C . GLU A 1 177 ? -11.103 11.323 2.669 1.00 92.94 177 GLU A C 1
ATOM 1387 O O . GLU A 1 177 ? -10.189 10.773 3.284 1.00 92.94 177 GLU A O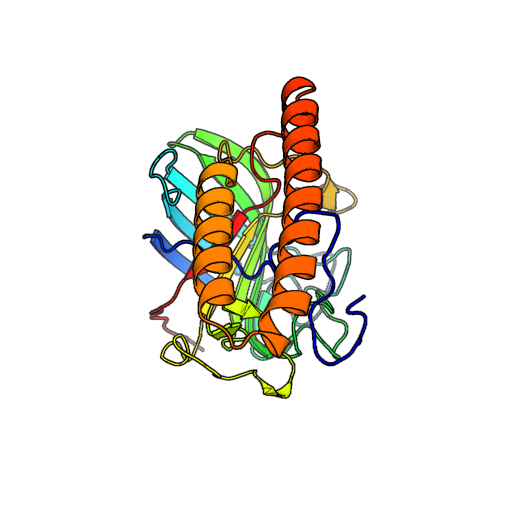 1
ATOM 1392 N N . LYS A 1 178 ? -10.886 12.049 1.565 1.00 91.75 178 LYS A N 1
ATOM 1393 C CA . LYS A 1 178 ? -9.530 12.282 1.054 1.00 91.75 178 LYS A CA 1
ATOM 1394 C C . LYS A 1 178 ? -8.694 12.996 2.115 1.00 91.75 178 LYS A C 1
ATOM 1396 O O . LYS A 1 178 ? -9.102 14.029 2.640 1.00 91.75 178 LYS A O 1
ATOM 1401 N N . SER A 1 179 ? -7.516 12.461 2.399 1.00 93.56 179 SER A N 1
ATOM 1402 C CA . SER A 1 179 ? -6.554 13.041 3.329 1.00 93.56 179 SER A CA 1
ATOM 1403 C C . SER A 1 179 ? -5.142 12.711 2.844 1.00 93.56 179 SER A C 1
ATOM 1405 O O . SER A 1 179 ? -4.836 11.534 2.665 1.00 93.56 179 SER A O 1
ATOM 1407 N N . PRO A 1 180 ? -4.291 13.711 2.552 1.00 92.94 180 PRO A N 1
ATOM 1408 C CA . PRO A 1 180 ? -2.946 13.450 2.056 1.00 92.94 180 PRO A CA 1
ATOM 1409 C C . PRO A 1 180 ? -2.114 12.618 3.035 1.00 92.94 180 PRO A C 1
ATOM 1411 O O . PRO A 1 180 ? -2.027 12.934 4.225 1.00 92.94 180 PRO A O 1
ATOM 1414 N N . LEU A 1 181 ? -1.442 11.595 2.512 1.00 93.88 181 LEU A N 1
ATOM 1415 C CA . LEU A 1 181 ? -0.492 10.806 3.283 1.00 93.88 181 LEU A CA 1
ATOM 1416 C C . LEU A 1 181 ? 0.858 11.529 3.360 1.00 93.88 181 LEU A C 1
ATOM 1418 O O . LEU A 1 181 ? 1.398 11.958 2.338 1.00 93.88 181 LEU A O 1
ATOM 1422 N N . LYS A 1 182 ? 1.408 11.670 4.568 1.00 94.75 182 LYS A N 1
ATOM 1423 C CA . LYS A 1 182 ? 2.642 12.418 4.841 1.00 94.75 182 LYS A CA 1
ATOM 1424 C C . LYS A 1 182 ? 3.862 11.512 4.880 1.00 94.75 182 LYS A C 1
ATOM 1426 O O . LYS A 1 182 ? 4.528 11.394 5.898 1.00 94.75 182 LYS A O 1
ATOM 1431 N N . THR A 1 183 ? 4.129 10.846 3.760 1.00 92.81 183 THR A N 1
ATOM 1432 C CA . THR A 1 183 ? 5.160 9.800 3.670 1.00 92.81 183 THR A CA 1
ATOM 1433 C C . THR A 1 183 ? 6.594 10.324 3.649 1.00 92.81 183 THR A C 1
ATOM 1435 O O . THR A 1 183 ? 7.506 9.563 3.958 1.00 92.81 183 THR A O 1
ATOM 1438 N N . GLY A 1 184 ? 6.822 11.568 3.223 1.00 91.94 184 GLY A N 1
ATOM 1439 C CA . GLY A 1 184 ? 8.151 12.167 3.043 1.00 91.94 184 GLY A CA 1
ATOM 1440 C C . GLY A 1 184 ? 8.943 11.628 1.843 1.00 91.94 184 GLY A C 1
ATOM 1441 O O . GLY A 1 184 ? 9.789 12.328 1.296 1.00 91.94 184 GLY A O 1
ATOM 1442 N N . TYR A 1 185 ? 8.624 10.424 1.366 1.00 91.81 185 TYR A N 1
ATOM 1443 C CA . TYR A 1 185 ? 9.400 9.722 0.350 1.00 91.81 185 TYR A CA 1
ATOM 1444 C C . TYR A 1 185 ? 9.020 10.082 -1.084 1.00 91.81 185 TYR A C 1
ATOM 1446 O O . TYR A 1 185 ? 7.841 10.141 -1.448 1.00 91.81 185 TYR A O 1
ATOM 1454 N N . LEU A 1 186 ? 10.041 10.258 -1.925 1.00 89.69 186 LEU A N 1
ATOM 1455 C CA . LEU A 1 186 ? 9.907 10.533 -3.351 1.00 89.69 186 LEU A CA 1
ATOM 1456 C C . LEU A 1 186 ? 10.588 9.431 -4.173 1.00 89.69 186 LEU A C 1
ATOM 1458 O O . LEU A 1 186 ? 11.814 9.396 -4.225 1.00 89.69 186 LEU A O 1
ATOM 1462 N N . PRO A 1 187 ? 9.837 8.602 -4.921 1.00 87.19 187 PRO A N 1
ATOM 1463 C CA . PRO A 1 187 ? 10.400 7.451 -5.632 1.00 87.19 187 PRO A CA 1
ATOM 1464 C C . PRO A 1 187 ? 11.143 7.823 -6.929 1.00 87.19 187 PRO A C 1
ATOM 1466 O O . PRO A 1 187 ? 11.603 6.951 -7.664 1.00 87.19 187 PRO A O 1
ATOM 1469 N N . PHE A 1 188 ? 11.228 9.110 -7.291 1.00 88.25 188 PHE A N 1
ATOM 1470 C CA . PHE A 1 188 ? 11.751 9.540 -8.594 1.00 88.25 188 PHE A CA 1
ATOM 1471 C C . PHE A 1 188 ? 13.196 9.097 -8.894 1.00 88.25 188 PHE A C 1
ATOM 1473 O O . PHE A 1 188 ? 13.464 8.765 -10.056 1.00 88.25 188 PHE A O 1
ATOM 1480 N N . PRO A 1 189 ? 14.137 9.071 -7.928 1.00 89.75 189 PRO A N 1
ATOM 1481 C CA . PRO A 1 189 ? 15.469 8.512 -8.159 1.00 89.75 189 PRO A CA 1
ATOM 1482 C C . PRO A 1 189 ? 15.432 7.030 -8.574 1.00 89.75 189 PRO A C 1
ATOM 1484 O O . PRO A 1 189 ? 16.065 6.649 -9.563 1.00 89.75 189 PRO A O 1
ATOM 1487 N N . GLN A 1 190 ? 14.635 6.217 -7.882 1.00 88.50 190 GLN A N 1
ATOM 1488 C CA . GLN A 1 190 ? 14.462 4.782 -8.125 1.00 88.50 190 GLN A CA 1
ATOM 1489 C C . GLN A 1 190 ? 13.736 4.544 -9.455 1.00 88.50 190 GLN A C 1
ATOM 1491 O O . GLN A 1 190 ? 14.182 3.754 -10.287 1.00 88.50 190 GLN A O 1
ATOM 1496 N N . VAL A 1 191 ? 12.701 5.335 -9.748 1.00 86.12 191 VAL A N 1
ATOM 1497 C CA . VAL A 1 191 ? 12.036 5.350 -11.060 1.00 86.12 191 VAL A CA 1
ATOM 1498 C C . VAL A 1 191 ? 13.043 5.606 -12.185 1.00 86.12 191 VAL A C 1
ATOM 1500 O O . VAL A 1 191 ? 13.092 4.858 -13.164 1.00 86.12 191 VAL A O 1
ATOM 1503 N N . LYS A 1 192 ? 13.898 6.631 -12.058 1.00 89.50 192 LYS A N 1
ATOM 1504 C CA . LYS A 1 192 ? 14.923 6.941 -13.070 1.00 89.50 192 LYS A CA 1
ATOM 1505 C C . LYS A 1 192 ? 15.875 5.758 -13.275 1.00 89.50 192 LYS A C 1
ATOM 1507 O O . LYS A 1 192 ? 16.185 5.425 -14.422 1.00 89.50 192 LYS A O 1
ATOM 1512 N N . LYS A 1 193 ? 16.311 5.107 -12.194 1.00 90.94 193 LYS A N 1
ATOM 1513 C CA . LYS A 1 193 ? 17.144 3.893 -12.233 1.00 90.94 193 LYS A CA 1
ATOM 1514 C C . LYS A 1 193 ? 16.440 2.758 -12.991 1.00 90.94 193 LYS A C 1
ATOM 1516 O O . LYS A 1 193 ? 17.019 2.233 -13.945 1.00 90.94 193 LYS A O 1
ATOM 1521 N N . HIS A 1 194 ? 15.184 2.443 -12.667 1.00 88.62 194 HIS A N 1
ATOM 1522 C CA . HIS A 1 194 ? 14.404 1.411 -13.366 1.00 88.62 194 HIS A CA 1
ATOM 1523 C C . HIS A 1 194 ? 14.195 1.717 -14.851 1.00 88.62 194 HIS A C 1
ATOM 1525 O O . HIS A 1 194 ? 14.285 0.823 -15.698 1.00 88.62 194 HIS A O 1
ATOM 1531 N N . MET A 1 195 ? 13.968 2.981 -15.208 1.00 89.06 195 MET A N 1
ATOM 1532 C CA . MET A 1 195 ? 13.854 3.397 -16.606 1.00 89.06 195 MET A CA 1
ATOM 1533 C C . MET A 1 195 ? 15.155 3.172 -17.383 1.00 89.06 195 MET A C 1
ATOM 1535 O O . MET A 1 195 ? 15.119 2.702 -18.523 1.00 89.06 195 MET A O 1
ATOM 1539 N N . MET A 1 196 ? 16.307 3.459 -16.774 1.00 92.06 196 MET A N 1
ATOM 1540 C CA . MET A 1 196 ? 17.616 3.215 -17.389 1.00 92.06 196 MET A CA 1
ATOM 1541 C C . MET A 1 196 ? 17.905 1.718 -17.546 1.00 92.06 196 MET A C 1
ATOM 1543 O O . MET A 1 196 ? 18.353 1.291 -18.612 1.00 92.06 196 MET A O 1
ATOM 1547 N N . GLN A 1 197 ? 17.583 0.905 -16.537 1.00 90.94 197 GLN A N 1
ATOM 1548 C CA . GLN A 1 197 ? 17.678 -0.557 -16.620 1.00 90.94 197 GLN A CA 1
ATOM 1549 C C . GLN A 1 197 ? 16.757 -1.122 -17.711 1.00 90.94 197 GLN A C 1
ATOM 1551 O O . GLN A 1 197 ? 17.157 -1.976 -18.500 1.00 90.94 197 GLN A O 1
ATOM 1556 N N . THR A 1 198 ? 15.533 -0.603 -17.815 1.00 89.44 198 THR A N 1
ATOM 1557 C CA . THR A 1 198 ? 14.574 -0.982 -18.862 1.00 89.44 198 THR A CA 1
ATOM 1558 C C . THR A 1 198 ? 15.085 -0.609 -20.247 1.00 89.44 198 THR A C 1
ATOM 1560 O O . THR A 1 198 ? 15.054 -1.446 -21.145 1.00 89.44 198 THR A O 1
ATOM 1563 N N . LYS A 1 199 ? 15.657 0.591 -20.416 1.00 93.19 199 LYS A N 1
ATOM 1564 C CA . LYS A 1 199 ? 16.325 0.985 -21.663 1.00 93.19 199 LYS A CA 1
ATOM 1565 C C . LYS A 1 199 ? 17.429 -0.006 -22.036 1.00 93.19 199 LYS A C 1
ATOM 1567 O O . LYS A 1 199 ? 17.460 -0.455 -23.177 1.00 93.19 199 LYS A O 1
ATOM 1572 N N . LYS A 1 200 ? 18.303 -0.367 -21.087 1.00 94.44 200 LYS A N 1
ATOM 1573 C CA . LYS A 1 200 ? 19.401 -1.323 -21.315 1.00 94.44 200 LYS A CA 1
ATOM 1574 C C . LYS A 1 200 ? 18.875 -2.673 -21.816 1.00 94.44 200 LYS A C 1
ATOM 1576 O O . LYS A 1 200 ? 19.387 -3.175 -22.809 1.00 94.44 200 LYS A O 1
ATOM 1581 N N . ARG A 1 201 ? 17.815 -3.202 -21.198 1.00 91.06 201 ARG A N 1
ATOM 1582 C CA . ARG A 1 201 ? 17.162 -4.454 -21.625 1.00 91.06 201 ARG A CA 1
ATOM 1583 C C . ARG A 1 201 ? 16.561 -4.353 -23.025 1.00 91.06 201 ARG A C 1
ATOM 1585 O O . ARG A 1 201 ? 16.776 -5.230 -23.847 1.00 91.06 201 ARG A O 1
ATOM 1592 N N . ILE A 1 202 ? 15.864 -3.259 -23.335 1.00 91.94 202 ILE A N 1
ATOM 1593 C CA . ILE A 1 202 ? 15.282 -3.051 -24.672 1.00 91.94 202 ILE A CA 1
ATOM 1594 C C . ILE A 1 202 ? 16.371 -3.014 -25.752 1.00 91.94 202 ILE A C 1
ATOM 1596 O O . ILE A 1 202 ? 16.170 -3.536 -26.846 1.00 91.94 202 ILE A O 1
ATOM 1600 N N . MET A 1 203 ? 17.537 -2.435 -25.456 1.00 93.81 203 MET A N 1
ATOM 1601 C CA . MET A 1 203 ? 18.661 -2.406 -26.398 1.00 93.81 203 MET A CA 1
ATOM 1602 C C . MET A 1 203 ? 19.252 -3.794 -26.684 1.00 93.81 203 MET A C 1
ATOM 1604 O O . MET A 1 203 ? 19.853 -3.968 -27.739 1.00 93.81 203 MET A O 1
ATOM 1608 N N . GLN A 1 204 ? 19.054 -4.770 -25.791 1.00 94.06 204 GLN A N 1
ATOM 1609 C CA . GLN A 1 204 ? 19.469 -6.166 -25.979 1.00 94.06 204 GLN A CA 1
ATOM 1610 C C . GLN A 1 204 ? 18.466 -6.984 -26.812 1.00 94.06 204 GLN A C 1
ATOM 1612 O O . GLN A 1 204 ? 18.775 -8.105 -27.200 1.00 94.06 204 GLN A O 1
ATOM 1617 N N . LEU A 1 205 ? 17.275 -6.443 -27.103 1.00 92.31 205 LEU A N 1
ATOM 1618 C CA . LEU A 1 205 ? 16.276 -7.123 -27.927 1.00 92.31 205 LEU A CA 1
ATOM 1619 C C . LEU A 1 205 ? 16.617 -7.045 -29.429 1.00 92.31 205 LEU A C 1
ATOM 1621 O O . LEU A 1 205 ? 17.250 -6.066 -29.863 1.00 92.31 205 LEU A O 1
ATOM 1625 N N . PRO A 1 206 ? 16.117 -8.012 -30.228 1.00 93.62 206 PRO A N 1
ATOM 1626 C CA . PRO A 1 206 ? 16.128 -7.937 -31.686 1.00 93.62 206 PRO A CA 1
ATOM 1627 C C . PRO A 1 206 ? 15.524 -6.621 -32.214 1.00 93.62 206 PRO A C 1
ATOM 1629 O O . PRO A 1 206 ? 14.612 -6.075 -31.571 1.00 93.62 206 PRO A O 1
ATOM 1632 N N . PRO A 1 207 ? 16.003 -6.090 -33.357 1.00 90.56 207 PRO A N 1
ATOM 1633 C CA . PRO A 1 207 ? 15.547 -4.812 -33.907 1.00 90.56 207 PRO A CA 1
ATOM 1634 C C . PRO A 1 207 ? 14.023 -4.694 -34.025 1.00 90.56 207 PRO A C 1
ATOM 1636 O O . PRO A 1 207 ? 13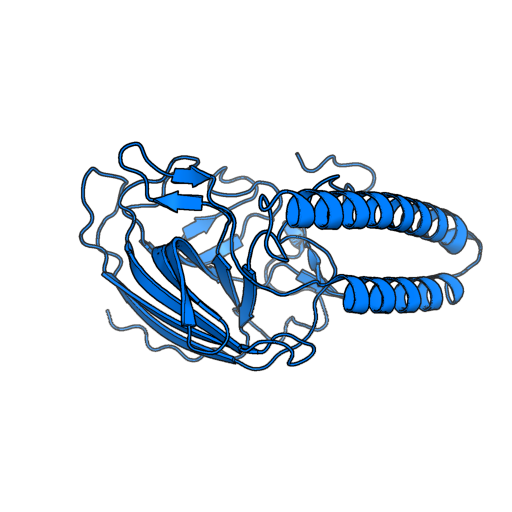.470 -3.657 -33.646 1.00 90.56 207 PRO A O 1
ATOM 1639 N N . GLU A 1 208 ? 13.335 -5.761 -34.442 1.00 87.81 208 GLU A N 1
ATOM 1640 C CA . GLU A 1 208 ? 11.881 -5.770 -34.629 1.00 87.81 208 GLU A CA 1
ATOM 1641 C C . GLU A 1 208 ? 11.100 -5.582 -33.316 1.00 87.81 208 GLU A C 1
ATOM 1643 O O . GLU A 1 208 ? 10.082 -4.890 -33.282 1.00 87.81 208 GLU A O 1
ATOM 1648 N N . LYS A 1 209 ? 11.608 -6.101 -32.189 1.00 87.81 209 LYS A N 1
ATOM 1649 C CA . LYS A 1 209 ? 10.982 -5.930 -30.860 1.00 87.81 209 LYS A CA 1
ATOM 1650 C C . LYS A 1 209 ? 11.383 -4.617 -30.185 1.00 87.81 209 LYS A C 1
ATOM 1652 O O . LYS A 1 209 ? 10.687 -4.132 -29.286 1.00 87.81 209 LYS A O 1
ATOM 1657 N N . ARG A 1 210 ? 12.505 -4.023 -30.602 1.00 92.56 210 ARG A N 1
ATOM 1658 C CA . ARG A 1 210 ? 13.072 -2.813 -29.994 1.00 92.56 210 ARG A CA 1
ATOM 1659 C C . ARG A 1 210 ? 12.196 -1.586 -30.219 1.00 92.56 210 ARG A C 1
ATOM 1661 O O . ARG A 1 210 ? 12.011 -0.808 -29.284 1.00 92.56 210 ARG A O 1
ATOM 1668 N N . GLN A 1 211 ? 11.659 -1.404 -31.426 1.00 89.12 211 GLN A N 1
ATOM 1669 C CA . GLN A 1 211 ? 10.914 -0.194 -31.790 1.00 89.12 211 GLN A CA 1
ATOM 1670 C C . GLN A 1 211 ? 9.665 -0.004 -30.918 1.00 89.12 211 GLN A C 1
ATOM 1672 O O . GLN A 1 211 ? 9.517 1.044 -30.286 1.00 89.12 211 GLN A O 1
ATOM 1677 N N . ALA A 1 212 ? 8.820 -1.035 -30.812 1.00 85.06 212 ALA A N 1
ATOM 1678 C CA . ALA A 1 212 ? 7.593 -0.990 -30.016 1.00 85.06 212 ALA A CA 1
ATOM 1679 C C . ALA A 1 212 ? 7.880 -0.759 -28.521 1.00 85.06 212 ALA A C 1
ATOM 1681 O O . ALA A 1 212 ? 7.315 0.144 -27.898 1.00 85.06 212 ALA A O 1
ATOM 1682 N N . LYS A 1 213 ? 8.829 -1.508 -27.940 1.00 87.19 213 LYS A N 1
ATOM 1683 C CA . LYS A 1 213 ? 9.190 -1.347 -26.521 1.00 87.19 213 LYS A CA 1
ATOM 1684 C C . LYS A 1 213 ? 9.841 0.013 -26.238 1.00 87.19 213 LYS A C 1
ATOM 1686 O O . LYS A 1 213 ? 9.600 0.596 -25.181 1.00 87.19 213 LYS A O 1
ATOM 1691 N N . MET A 1 214 ? 10.622 0.560 -27.173 1.00 90.56 214 MET A N 1
ATOM 1692 C CA . MET A 1 214 ? 11.217 1.893 -27.034 1.00 90.56 214 MET A CA 1
ATOM 1693 C C . MET A 1 214 ? 10.169 3.009 -27.118 1.00 90.56 214 MET A C 1
ATOM 1695 O O . MET A 1 214 ? 10.262 3.975 -26.360 1.00 90.56 214 MET A O 1
ATOM 1699 N N . ALA A 1 215 ? 9.167 2.887 -27.996 1.00 88.19 215 ALA A N 1
ATOM 1700 C CA . ALA A 1 215 ? 8.049 3.832 -28.065 1.00 88.19 215 ALA A CA 1
ATOM 1701 C C . ALA A 1 215 ? 7.301 3.893 -26.723 1.00 88.19 215 ALA A C 1
ATOM 1703 O O . ALA A 1 215 ? 7.130 4.972 -26.155 1.00 88.19 215 ALA A O 1
ATOM 1704 N N . ARG A 1 216 ? 6.998 2.728 -26.145 1.00 84.25 216 ARG A N 1
ATOM 1705 C CA . ARG A 1 216 ? 6.367 2.620 -24.825 1.00 84.25 216 ARG A CA 1
ATOM 1706 C C . ARG A 1 216 ? 7.224 3.202 -23.697 1.00 84.25 216 ARG A C 1
ATOM 1708 O O . ARG A 1 216 ? 6.714 3.901 -22.826 1.00 84.25 216 ARG A O 1
ATOM 1715 N N . LEU A 1 217 ? 8.540 2.973 -23.715 1.00 87.62 217 LEU A N 1
ATOM 1716 C CA . LEU A 1 217 ? 9.447 3.582 -22.735 1.00 87.62 217 LEU A CA 1
ATOM 1717 C C . LEU A 1 217 ? 9.467 5.118 -22.845 1.00 87.62 217 LEU A C 1
ATOM 1719 O O . LEU A 1 217 ? 9.564 5.803 -21.825 1.00 87.62 217 LEU A O 1
ATOM 1723 N N . LYS A 1 218 ? 9.370 5.675 -24.061 1.00 89.44 218 LYS A N 1
ATOM 1724 C CA . LYS A 1 218 ? 9.254 7.129 -24.269 1.00 89.44 218 LYS A CA 1
ATOM 1725 C C . LYS A 1 218 ? 7.938 7.674 -23.714 1.00 89.44 218 LYS A C 1
ATOM 1727 O O . LYS A 1 218 ? 7.963 8.713 -23.058 1.00 89.44 218 LYS A O 1
ATOM 1732 N N . GLU A 1 219 ? 6.828 6.971 -23.922 1.00 87.00 219 GLU A N 1
ATOM 1733 C CA . GLU A 1 219 ? 5.523 7.342 -23.363 1.00 87.00 219 GLU A CA 1
ATOM 1734 C C . GLU A 1 219 ? 5.546 7.332 -21.828 1.00 87.00 219 GLU A C 1
ATOM 1736 O O . GLU A 1 219 ? 5.206 8.334 -21.196 1.00 87.00 219 GLU A O 1
ATOM 1741 N N . ALA A 1 220 ? 6.074 6.262 -21.225 1.00 84.44 220 ALA A N 1
ATOM 1742 C CA . ALA A 1 220 ? 6.273 6.178 -19.780 1.00 84.44 220 ALA A CA 1
ATOM 1743 C C . ALA A 1 220 ? 7.179 7.310 -19.259 1.00 84.44 220 ALA A C 1
ATOM 1745 O O . ALA A 1 220 ? 6.889 7.910 -18.227 1.00 84.44 220 ALA A O 1
ATOM 1746 N N . LYS A 1 221 ? 8.247 7.669 -19.991 1.00 87.31 221 LYS A N 1
ATOM 1747 C CA . LYS A 1 221 ? 9.119 8.807 -19.644 1.00 87.31 221 LYS A CA 1
ATOM 1748 C C . LYS A 1 221 ? 8.364 10.132 -19.636 1.00 87.31 221 LYS A C 1
ATOM 1750 O O . LYS A 1 221 ? 8.563 10.935 -18.725 1.00 87.31 221 LYS A O 1
ATOM 1755 N N . ALA A 1 222 ? 7.549 10.373 -20.659 1.00 88.25 222 ALA A N 1
ATOM 1756 C CA . ALA A 1 222 ? 6.764 11.593 -20.780 1.00 88.25 222 ALA A CA 1
ATOM 1757 C C . ALA A 1 222 ? 5.732 11.692 -19.652 1.00 88.25 222 ALA A C 1
ATOM 1759 O O . ALA A 1 222 ? 5.623 12.743 -19.021 1.00 88.25 222 ALA A O 1
ATOM 1760 N N . LEU A 1 223 ? 5.043 10.588 -19.345 1.00 84.94 223 LEU A N 1
ATOM 1761 C CA . LEU A 1 223 ? 4.130 10.532 -18.212 1.00 84.94 223 LEU A CA 1
ATOM 1762 C C . LEU A 1 223 ? 4.860 10.813 -16.894 1.00 84.94 223 LEU A C 1
ATOM 1764 O O . LEU A 1 223 ? 4.449 11.709 -16.168 1.00 84.94 223 LEU A O 1
ATOM 1768 N N . MET A 1 224 ? 5.972 10.125 -16.617 1.00 84.38 224 MET A N 1
ATOM 1769 C CA . MET A 1 224 ? 6.711 10.310 -15.364 1.00 84.38 224 MET A CA 1
ATOM 1770 C C . MET A 1 224 ? 7.225 11.735 -15.174 1.00 84.38 224 MET A C 1
ATOM 1772 O O . MET A 1 224 ? 7.280 12.213 -14.042 1.00 84.38 224 MET A O 1
ATOM 1776 N N . LYS A 1 225 ? 7.587 12.429 -16.262 1.00 87.75 225 LYS A N 1
ATOM 1777 C CA . LYS A 1 225 ? 7.939 13.851 -16.206 1.00 87.75 225 LYS A CA 1
ATOM 1778 C C . LYS A 1 225 ? 6.750 14.685 -15.711 1.00 87.75 225 LYS A C 1
ATOM 1780 O O . LYS A 1 225 ? 6.911 15.409 -14.734 1.00 87.75 225 LYS A O 1
ATOM 1785 N N . ARG A 1 226 ? 5.566 14.512 -16.311 1.00 87.81 226 ARG A N 1
ATOM 1786 C CA . ARG A 1 226 ? 4.337 15.207 -15.886 1.00 87.81 226 ARG A CA 1
ATOM 1787 C C . ARG A 1 226 ? 3.952 14.865 -14.448 1.00 87.81 226 ARG A C 1
ATOM 1789 O O . ARG A 1 226 ? 3.620 15.753 -13.675 1.00 87.81 226 ARG A O 1
ATOM 1796 N N . THR A 1 227 ? 4.036 13.590 -14.067 1.00 85.31 227 THR A N 1
ATOM 1797 C CA . THR A 1 227 ? 3.767 13.147 -12.692 1.00 85.31 227 THR A CA 1
ATOM 1798 C C . THR A 1 227 ? 4.727 13.806 -11.709 1.00 85.31 227 THR A C 1
ATOM 1800 O O . THR A 1 227 ? 4.293 14.273 -10.661 1.00 85.31 227 THR A O 1
ATOM 1803 N N . LYS A 1 228 ? 6.020 13.895 -12.043 1.00 86.88 228 LYS A N 1
ATOM 1804 C CA . LYS A 1 228 ? 7.006 14.578 -11.203 1.00 86.88 228 LYS A CA 1
ATOM 1805 C C . LYS A 1 228 ? 6.678 16.056 -11.024 1.00 86.88 228 LYS A C 1
ATOM 1807 O O . LYS A 1 228 ? 6.667 16.524 -9.891 1.00 86.88 228 LYS A O 1
ATOM 1812 N N . GLU A 1 229 ? 6.386 16.759 -12.112 1.00 89.62 229 GLU A N 1
ATOM 1813 C CA . GLU A 1 229 ? 6.003 18.176 -12.082 1.00 89.62 229 GLU A CA 1
ATOM 1814 C C . GLU A 1 229 ? 4.741 18.390 -11.233 1.00 89.62 229 GLU A C 1
ATOM 1816 O O . GLU A 1 229 ? 4.726 19.253 -10.358 1.00 89.62 229 GLU A O 1
ATOM 1821 N N . HIS A 1 230 ? 3.722 17.542 -11.409 1.00 87.50 230 HIS A N 1
ATOM 1822 C CA . HIS A 1 230 ? 2.499 17.578 -10.608 1.00 87.50 230 HIS A CA 1
ATOM 1823 C C . HIS A 1 230 ? 2.768 17.360 -9.114 1.00 87.50 230 HIS A C 1
ATOM 1825 O O . HIS A 1 230 ? 2.268 18.121 -8.289 1.00 87.50 230 HIS A O 1
ATOM 1831 N N . VAL A 1 231 ? 3.568 16.349 -8.754 1.00 86.19 231 VAL A N 1
ATOM 1832 C CA . VAL A 1 231 ? 3.925 16.076 -7.352 1.00 86.19 231 VAL A CA 1
ATOM 1833 C C . VAL A 1 231 ? 4.680 17.260 -6.755 1.00 86.19 231 VAL A C 1
ATOM 1835 O O . VAL A 1 231 ? 4.340 17.699 -5.663 1.00 86.19 231 VAL A O 1
ATOM 1838 N N . GLN A 1 232 ? 5.656 17.822 -7.473 1.00 88.62 232 GLN A N 1
ATOM 1839 C CA . GLN A 1 232 ? 6.416 18.984 -7.002 1.00 88.62 232 GLN A CA 1
ATOM 1840 C C . GLN A 1 232 ? 5.515 20.205 -6.774 1.00 88.62 232 GLN A C 1
ATOM 1842 O O . GLN A 1 232 ? 5.608 20.831 -5.721 1.00 88.62 232 GLN A O 1
ATOM 1847 N N . HIS A 1 233 ? 4.609 20.501 -7.709 1.00 90.56 233 HIS A N 1
ATOM 1848 C CA . HIS A 1 233 ? 3.639 21.587 -7.564 1.00 90.56 233 HIS A CA 1
ATOM 1849 C C . HIS A 1 233 ? 2.694 21.351 -6.378 1.00 90.56 233 HIS A C 1
ATOM 1851 O O . HIS A 1 233 ? 2.532 22.209 -5.518 1.00 90.56 233 HIS A O 1
ATOM 1857 N N . ALA A 1 234 ? 2.113 20.155 -6.271 1.00 89.12 234 ALA A N 1
ATOM 1858 C CA . ALA A 1 234 ? 1.206 19.818 -5.179 1.00 89.12 234 ALA A CA 1
ATOM 1859 C C . ALA A 1 234 ? 1.901 19.837 -3.806 1.00 89.12 234 ALA A C 1
ATOM 1861 O O . ALA A 1 234 ? 1.265 20.168 -2.808 1.00 89.12 234 ALA A O 1
ATOM 1862 N N . MET A 1 235 ? 3.194 19.507 -3.740 1.00 89.00 235 MET A N 1
ATOM 1863 C CA . MET A 1 235 ? 3.995 19.659 -2.523 1.00 89.00 235 MET A CA 1
ATOM 1864 C C . MET A 1 235 ? 4.213 21.128 -2.156 1.00 89.00 235 MET A C 1
ATOM 1866 O O . MET A 1 235 ? 4.068 21.478 -0.988 1.00 89.00 235 MET A O 1
ATOM 1870 N N . GLN A 1 236 ? 4.504 21.994 -3.132 1.00 90.62 236 GLN A N 1
ATOM 1871 C CA . GLN A 1 236 ? 4.628 23.442 -2.906 1.00 90.62 236 GLN A CA 1
ATOM 1872 C C . GLN A 1 236 ? 3.320 24.058 -2.392 1.00 90.62 236 GLN A C 1
ATOM 1874 O O . GLN A 1 236 ? 3.344 24.939 -1.541 1.00 90.62 236 GLN A O 1
ATOM 1879 N N . GLU A 1 237 ? 2.177 23.550 -2.853 1.00 92.44 237 GLU A N 1
ATOM 1880 C CA . GLU A 1 237 ? 0.849 23.959 -2.384 1.00 92.44 237 GLU A CA 1
ATOM 1881 C C . GLU A 1 237 ? 0.420 23.298 -1.058 1.00 92.44 237 GLU A C 1
ATOM 1883 O O . GLU A 1 237 ? -0.703 23.515 -0.602 1.00 92.44 237 GLU A O 1
ATOM 1888 N N . GLY A 1 238 ? 1.249 22.433 -0.460 1.00 87.56 238 GLY A N 1
ATOM 1889 C CA . GLY A 1 238 ? 0.905 21.697 0.764 1.00 87.56 238 GLY A CA 1
ATOM 1890 C C . GLY A 1 238 ? -0.210 20.653 0.593 1.00 87.56 238 GLY A C 1
ATOM 1891 O O . GLY A 1 238 ? -0.804 20.207 1.575 1.00 87.56 238 GLY A O 1
ATOM 1892 N N . LYS A 1 239 ? -0.515 20.254 -0.647 1.00 86.81 239 LYS A N 1
ATOM 1893 C CA . LYS A 1 239 ? -1.538 19.249 -0.992 1.00 86.81 239 LYS A CA 1
ATOM 1894 C C . LYS A 1 239 ? -0.979 17.823 -1.027 1.00 86.81 239 LYS A C 1
ATOM 1896 O O . LYS A 1 239 ? -1.751 16.866 -0.996 1.00 86.81 239 LYS A O 1
ATOM 1901 N N . MET A 1 240 ? 0.343 17.669 -1.105 1.00 87.38 240 MET A N 1
ATOM 1902 C CA . MET A 1 240 ? 1.036 16.380 -1.136 1.00 87.38 240 MET A CA 1
ATOM 1903 C C . MET A 1 240 ? 2.324 16.446 -0.312 1.00 87.38 240 MET A C 1
ATOM 1905 O O . MET A 1 240 ? 2.902 17.513 -0.139 1.00 87.38 240 MET A O 1
ATOM 1909 N N . PHE A 1 241 ? 2.779 15.307 0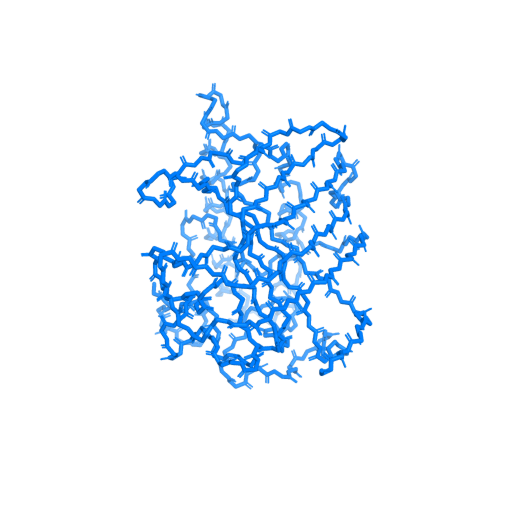.199 1.00 90.62 241 PHE A N 1
ATOM 1910 C CA . PHE A 1 241 ? 3.869 15.240 1.178 1.00 90.62 241 PHE A CA 1
ATOM 1911 C C . PHE A 1 241 ? 4.773 14.030 0.895 1.00 90.62 241 PHE A C 1
ATOM 1913 O O . PHE A 1 241 ? 5.126 13.288 1.807 1.00 90.62 241 PHE A O 1
ATOM 1920 N N . GLY A 1 242 ? 5.086 13.796 -0.383 1.00 87.06 242 GLY A N 1
ATOM 1921 C CA . GLY A 1 242 ? 5.742 12.581 -0.873 1.00 87.06 242 GLY A CA 1
ATOM 1922 C C . GLY A 1 242 ? 4.797 11.725 -1.718 1.00 87.06 242 GLY A C 1
ATOM 1923 O O . GLY A 1 242 ? 3.856 12.239 -2.327 1.00 87.06 242 GLY A O 1
ATOM 1924 N N . GLN A 1 243 ? 5.042 10.416 -1.765 1.00 84.81 243 GLN A N 1
ATOM 1925 C CA . GLN A 1 243 ? 4.157 9.473 -2.445 1.00 84.81 243 GLN A CA 1
ATOM 1926 C C . GLN A 1 243 ? 2.747 9.475 -1.819 1.00 84.81 243 GLN A C 1
ATOM 1928 O O . GLN A 1 243 ? 2.620 9.520 -0.591 1.00 84.81 243 GLN A O 1
ATOM 1933 N N . PRO A 1 244 ? 1.681 9.411 -2.641 1.00 85.69 244 PRO A N 1
ATOM 1934 C CA . PRO A 1 244 ? 0.305 9.602 -2.180 1.00 85.69 244 PRO A CA 1
ATOM 1935 C C . PRO A 1 244 ? -0.277 8.398 -1.425 1.00 85.69 244 PRO A C 1
ATOM 1937 O O . PRO A 1 244 ? -1.373 8.495 -0.885 1.00 85.69 244 PRO A O 1
ATOM 1940 N N . PHE A 1 245 ? 0.420 7.265 -1.402 1.00 89.44 245 PHE A N 1
ATOM 1941 C CA . PHE A 1 245 ? 0.061 6.064 -0.652 1.00 89.44 245 PHE A CA 1
ATOM 1942 C C . PHE A 1 245 ? 1.329 5.282 -0.299 1.00 89.44 245 PHE A C 1
ATOM 1944 O O . PHE A 1 245 ? 2.370 5.465 -0.932 1.00 89.44 245 PHE A O 1
ATOM 1951 N N . LEU A 1 246 ? 1.223 4.383 0.677 1.00 92.00 246 LEU A N 1
ATOM 1952 C CA . LEU A 1 246 ? 2.196 3.311 0.895 1.00 92.00 246 LEU A CA 1
ATOM 1953 C C . LEU A 1 246 ? 1.637 2.019 0.303 1.00 92.00 246 LEU A C 1
ATOM 1955 O O . LEU A 1 246 ? 0.463 1.723 0.510 1.00 92.00 246 LEU A O 1
ATOM 1959 N N . HIS A 1 247 ? 2.468 1.277 -0.429 1.00 93.19 247 HIS A N 1
ATOM 1960 C CA . HIS A 1 247 ? 2.200 -0.105 -0.819 1.00 93.19 247 HIS A CA 1
ATOM 1961 C C . HIS A 1 247 ? 3.476 -0.918 -0.618 1.00 93.19 247 HIS A C 1
ATOM 1963 O O . HIS A 1 247 ? 4.480 -0.659 -1.281 1.00 93.19 247 HIS A O 1
ATOM 1969 N N . VAL A 1 248 ? 3.440 -1.855 0.324 1.00 92.94 248 VAL A N 1
ATOM 1970 C CA . VAL A 1 248 ? 4.584 -2.687 0.709 1.00 92.94 248 VAL A CA 1
ATOM 1971 C C . VAL A 1 248 ? 4.159 -4.142 0.633 1.00 92.94 248 VAL A C 1
ATOM 1973 O O . VAL A 1 248 ? 3.050 -4.477 1.042 1.00 92.94 248 VAL A O 1
ATOM 1976 N N . MET A 1 249 ? 5.032 -4.992 0.100 1.00 90.75 249 MET A N 1
ATOM 1977 C CA . MET A 1 249 ? 4.821 -6.435 0.063 1.00 90.75 249 MET A CA 1
ATOM 1978 C C . MET A 1 249 ? 5.851 -7.128 0.951 1.00 90.75 249 MET A C 1
ATOM 1980 O O . MET A 1 249 ? 7.050 -6.889 0.801 1.00 90.75 249 MET A O 1
ATOM 1984 N N . PHE A 1 250 ? 5.383 -7.984 1.855 1.00 88.44 250 PHE A N 1
ATOM 1985 C CA . PHE A 1 250 ? 6.211 -8.790 2.749 1.00 88.44 250 PHE A CA 1
ATOM 1986 C C . PHE A 1 250 ? 6.168 -10.251 2.298 1.00 88.44 250 PHE A C 1
ATOM 1988 O O . PHE A 1 250 ? 5.097 -10.847 2.191 1.00 88.44 250 PHE A O 1
ATOM 1995 N N . GLY A 1 251 ? 7.342 -10.816 2.015 1.00 82.06 251 GLY A N 1
ATOM 1996 C CA . GLY A 1 251 ? 7.517 -12.247 1.755 1.00 82.06 251 GLY A CA 1
ATOM 1997 C C . GLY A 1 251 ? 8.027 -12.993 2.993 1.00 82.06 251 GLY A C 1
ATOM 1998 O O . GLY A 1 251 ? 8.345 -12.374 4.003 1.00 82.06 251 GLY A O 1
ATOM 1999 N N . HIS A 1 252 ? 8.160 -14.321 2.891 1.00 74.75 252 HIS A N 1
ATOM 2000 C CA . HIS A 1 252 ? 8.675 -15.198 3.962 1.00 74.75 252 HIS A CA 1
ATOM 2001 C C . HIS A 1 252 ? 7.894 -15.099 5.282 1.00 74.75 252 HIS A C 1
ATOM 2003 O O . HIS A 1 252 ? 8.477 -15.030 6.364 1.00 74.75 252 HIS A O 1
ATOM 2009 N N . MET A 1 253 ? 6.568 -15.098 5.197 1.00 76.25 253 MET A N 1
ATOM 2010 C CA . MET A 1 253 ? 5.728 -15.028 6.384 1.00 76.25 253 MET A CA 1
ATOM 2011 C C . MET A 1 253 ? 5.697 -16.347 7.148 1.00 76.25 253 MET A C 1
ATOM 2013 O O . MET A 1 253 ? 5.730 -17.428 6.563 1.00 76.25 253 MET A O 1
ATOM 2017 N N . ARG A 1 254 ? 5.592 -16.235 8.470 1.00 72.56 254 ARG A N 1
ATOM 2018 C CA . ARG A 1 254 ? 5.194 -17.318 9.367 1.00 72.56 254 ARG A CA 1
ATOM 2019 C C . ARG A 1 254 ? 4.024 -16.806 10.182 1.00 72.56 254 ARG A C 1
ATOM 2021 O O . ARG A 1 254 ? 4.104 -15.705 10.723 1.00 72.56 254 ARG A O 1
ATOM 2028 N N . TYR A 1 255 ? 2.958 -17.580 10.243 1.00 72.88 255 TYR A N 1
ATOM 2029 C CA . TYR A 1 255 ? 1.783 -17.246 11.026 1.00 72.88 255 TYR A CA 1
ATOM 2030 C C . TYR A 1 255 ? 1.184 -18.530 11.585 1.00 72.88 255 TYR A C 1
ATOM 2032 O O . TYR A 1 255 ? 1.248 -19.582 10.950 1.00 72.88 255 TYR A O 1
ATOM 2040 N N . ASP A 1 256 ? 0.606 -18.416 12.773 1.00 73.12 256 ASP A N 1
ATOM 2041 C CA . ASP A 1 256 ? -0.154 -19.479 13.407 1.00 73.12 256 ASP A CA 1
ATOM 2042 C C . ASP A 1 256 ? -1.639 -19.156 13.255 1.00 73.12 256 ASP A C 1
ATOM 2044 O O . ASP A 1 256 ? -2.078 -18.043 13.550 1.00 73.12 256 ASP A O 1
ATOM 2048 N N . VAL A 1 257 ? -2.417 -20.128 12.781 1.00 70.12 257 VAL A N 1
ATOM 2049 C CA . VAL A 1 257 ? -3.876 -20.015 12.693 1.00 70.12 257 VAL A CA 1
ATOM 2050 C C . VAL A 1 257 ? -4.474 -20.827 13.832 1.00 70.12 257 VAL A C 1
ATOM 2052 O O . VAL A 1 257 ? -4.457 -22.057 13.803 1.00 70.12 257 VAL A O 1
ATOM 2055 N N . SER A 1 258 ? -4.992 -20.144 14.850 1.00 66.19 258 SER A N 1
ATOM 2056 C CA . SER A 1 258 ? -5.793 -20.771 15.903 1.00 66.19 258 SER A CA 1
ATOM 2057 C C . SER A 1 258 ? -7.269 -20.731 15.512 1.00 66.19 258 SER A C 1
ATOM 2059 O O . SER A 1 258 ? -7.770 -19.661 15.166 1.00 66.19 258 SER A O 1
ATOM 2061 N N . LYS A 1 259 ? -7.939 -21.883 15.570 1.00 54.16 259 LYS A N 1
ATOM 2062 C CA . LYS A 1 259 ? -9.396 -21.992 15.420 1.00 54.16 259 LYS A CA 1
ATOM 2063 C C . LYS A 1 259 ? -10.108 -21.726 16.739 1.00 54.16 259 LYS A C 1
ATOM 2065 O O . LYS A 1 259 ? -9.538 -22.114 17.783 1.00 54.16 259 LYS A O 1
#

Radius of gyration: 18.89 Å; chains: 1; bounding box: 42×46×51 Å

Foldseek 3Di:
DQDDDPNDGDDDLDDDLQDLDDADWDKDKDWDWDQDAQWADPAAPIFIFIWMWIADNVNPKIKIKTFTAFDSAADLAGCRHFKDAFDWAECPVSHPYVSAATWTWRMKGWGFMFMDIRNHTDDGQFIKIKTKTFDQAEPSRHGHYNVCTCDHYDPNVFRIKMKIKTAQWGQDPVGTDGHADQHQAACVVVVVVVLVVQLVVLVVDDPVSNPVSVVVSVVVVVSVVVNVVVQVVCVVVVNYNHDRMDIDMDGPDDDDDDD

pLDDT: mean 87.21, std 12.01, range [35.28, 98.62]